Protein AF-A0A194QD10-F1 (afdb_monomer)

Structure (mmCIF, N/CA/C/O backbone):
data_AF-A0A194QD10-F1
#
_entry.id   AF-A0A194QD10-F1
#
loop_
_atom_site.group_PDB
_atom_site.id
_atom_site.type_symbol
_atom_site.label_atom_id
_atom_site.label_alt_id
_atom_site.label_comp_id
_atom_site.label_asym_id
_atom_site.label_entity_id
_atom_site.label_seq_id
_atom_site.pdbx_PDB_ins_code
_atom_site.Cartn_x
_atom_site.Cartn_y
_atom_site.Cartn_z
_atom_site.occupancy
_atom_site.B_iso_or_equiv
_atom_site.auth_seq_id
_atom_site.auth_comp_id
_atom_site.auth_asym_id
_atom_site.auth_atom_id
_atom_site.pdbx_PDB_model_num
ATOM 1 N N . MET A 1 1 ? 32.223 44.217 32.965 1.00 38.38 1 MET A N 1
ATOM 2 C CA . MET A 1 1 ? 33.153 43.276 33.622 1.00 38.38 1 MET A CA 1
ATOM 3 C C . MET A 1 1 ? 32.492 41.907 33.640 1.00 38.38 1 MET A C 1
ATOM 5 O O . MET A 1 1 ? 31.343 41.869 34.046 1.00 38.38 1 MET A O 1
ATOM 9 N N . LEU A 1 2 ? 33.221 40.874 33.182 1.00 44.84 2 LEU A N 1
ATOM 10 C CA . LEU A 1 2 ? 32.951 39.417 33.263 1.00 44.84 2 LEU A CA 1
ATOM 11 C C . LEU A 1 2 ? 31.640 38.943 32.591 1.00 44.84 2 LEU A C 1
ATOM 13 O O . LEU A 1 2 ? 30.565 39.256 33.072 1.00 44.84 2 LEU A O 1
ATOM 17 N N . LYS A 1 3 ? 31.606 38.321 31.404 1.00 42.62 3 LYS A N 1
ATOM 18 C CA . LYS A 1 3 ? 32.347 37.180 30.814 1.00 42.62 3 LYS A CA 1
ATOM 19 C C . LYS A 1 3 ? 31.978 35.812 31.427 1.00 42.62 3 LYS A C 1
ATOM 21 O O . LYS A 1 3 ? 31.991 35.670 32.642 1.00 42.62 3 LYS A O 1
ATOM 26 N N . ASP A 1 4 ? 31.731 34.861 30.512 1.00 38.47 4 ASP A N 1
ATOM 27 C CA . ASP A 1 4 ? 31.657 33.390 30.648 1.00 38.47 4 ASP A CA 1
ATOM 28 C C . ASP A 1 4 ? 30.304 32.822 31.151 1.00 38.47 4 ASP A C 1
ATOM 30 O O . ASP A 1 4 ? 29.742 33.285 32.130 1.00 38.47 4 ASP A O 1
ATOM 34 N N . THR A 1 5 ? 29.660 31.823 30.527 1.00 52.22 5 THR A N 1
ATOM 35 C CA . THR A 1 5 ? 30.204 30.528 30.068 1.00 52.22 5 THR A CA 1
ATOM 36 C C . THR A 1 5 ? 29.211 29.826 29.103 1.00 52.22 5 THR A C 1
ATOM 38 O O . THR A 1 5 ? 28.012 29.845 29.381 1.00 52.22 5 THR A O 1
ATOM 41 N N . PRO A 1 6 ? 29.645 29.184 27.997 1.00 52.69 6 PRO A N 1
ATOM 42 C CA . PRO A 1 6 ? 28.790 28.343 27.143 1.00 52.69 6 PRO A CA 1
ATOM 43 C C . PRO A 1 6 ? 28.699 26.889 27.662 1.00 52.69 6 PRO A C 1
ATOM 45 O O . PRO A 1 6 ? 29.629 26.433 28.331 1.00 52.69 6 PRO A O 1
ATOM 48 N N . PRO A 1 7 ? 27.625 26.127 27.364 1.00 51.09 7 PRO A N 1
ATOM 49 C CA . PRO A 1 7 ? 27.492 24.761 27.858 1.00 51.09 7 PRO A CA 1
ATOM 50 C C . PRO A 1 7 ? 28.430 23.779 27.142 1.00 51.09 7 PRO A C 1
ATOM 52 O O . PRO A 1 7 ? 28.741 23.901 25.956 1.00 51.09 7 PRO A O 1
ATOM 55 N N . LEU A 1 8 ? 28.883 22.816 27.943 1.00 40.34 8 LEU A N 1
ATOM 56 C CA . LEU A 1 8 ? 29.953 21.857 27.711 1.00 40.34 8 LEU A CA 1
ATOM 57 C C . LEU A 1 8 ? 29.689 20.901 26.543 1.00 40.34 8 LEU A C 1
ATOM 59 O O . LEU A 1 8 ? 28.641 20.274 26.422 1.00 40.34 8 LEU A O 1
ATOM 63 N N . ARG A 1 9 ? 30.729 20.767 25.722 1.00 38.50 9 ARG A N 1
ATOM 64 C CA . ARG A 1 9 ? 30.921 19.747 24.698 1.00 38.50 9 ARG A CA 1
ATOM 65 C C . ARG A 1 9 ? 31.392 18.465 25.390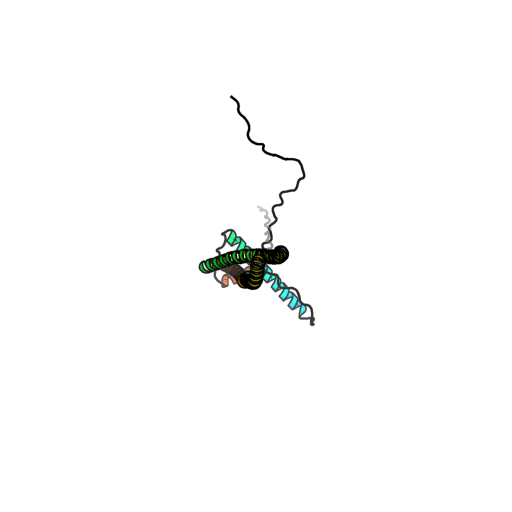 1.00 38.50 9 ARG A C 1
ATOM 67 O O . ARG A 1 9 ? 32.523 18.420 25.867 1.00 38.50 9 ARG A O 1
ATOM 74 N N . GLU A 1 10 ? 30.558 17.433 25.433 1.00 33.50 10 GLU A N 1
ATOM 75 C CA . GLU A 1 10 ? 31.001 16.094 25.831 1.00 33.50 10 GLU A CA 1
ATOM 76 C C . GLU A 1 10 ? 31.792 15.466 24.678 1.00 33.50 10 GLU A C 1
ATOM 78 O O . GLU A 1 10 ? 31.242 14.976 23.694 1.00 33.50 10 GLU A O 1
ATOM 83 N N . SER A 1 11 ? 33.118 15.540 24.790 1.00 33.00 11 SER A N 1
ATOM 84 C CA . SER A 1 11 ? 34.052 14.696 24.051 1.00 33.00 11 SER A CA 1
ATOM 85 C C . SER A 1 11 ? 34.366 13.499 24.943 1.00 33.00 11 SER A C 1
ATOM 87 O O . SER A 1 11 ? 34.963 13.667 26.003 1.00 33.00 11 SER A O 1
ATOM 89 N N . SER A 1 12 ? 33.968 12.302 24.522 1.00 35.88 12 SER A N 1
ATOM 90 C CA . SER A 1 12 ? 34.504 11.047 25.050 1.00 35.88 12 SER A CA 1
ATOM 91 C C . SER A 1 12 ? 35.306 10.381 23.941 1.00 35.88 12 SER A C 1
ATOM 93 O O . SER A 1 12 ? 34.740 9.708 23.087 1.00 35.88 12 SER A O 1
ATOM 95 N N . ASP A 1 13 ? 36.620 10.594 23.958 1.00 33.59 13 ASP A N 1
ATOM 96 C CA . ASP A 1 13 ? 37.588 9.780 23.226 1.00 33.59 13 ASP A CA 1
ATOM 97 C C . ASP A 1 13 ? 38.330 8.894 24.233 1.00 33.59 13 ASP A C 1
ATOM 99 O O . ASP A 1 13 ? 39.033 9.400 25.105 1.00 33.59 13 ASP A O 1
ATOM 103 N N . SER A 1 14 ? 38.188 7.573 24.105 1.00 33.16 14 SER A N 1
ATOM 104 C CA . SER A 1 14 ? 39.229 6.576 24.418 1.00 33.16 14 SER A CA 1
ATOM 105 C C . SER A 1 14 ? 38.758 5.181 23.971 1.00 33.16 14 SER A C 1
ATOM 107 O O . SER A 1 14 ? 37.583 4.876 24.119 1.00 33.16 14 SER A O 1
ATOM 109 N N . ILE A 1 15 ? 39.547 4.244 23.437 1.00 31.30 15 ILE A N 1
ATOM 110 C CA . ILE A 1 15 ? 40.872 4.206 22.800 1.00 31.30 15 ILE A CA 1
ATOM 111 C C . ILE A 1 15 ? 40.910 2.851 22.043 1.00 31.30 15 ILE A C 1
ATOM 113 O O . ILE A 1 15 ? 40.420 1.846 22.549 1.00 31.30 15 ILE A O 1
ATOM 117 N N . THR A 1 16 ? 41.494 2.847 20.839 1.00 30.11 16 THR A N 1
ATOM 118 C CA . THR A 1 16 ? 42.074 1.712 20.075 1.00 30.11 16 THR A CA 1
ATOM 119 C C . THR A 1 16 ? 41.240 0.464 19.731 1.00 30.11 16 THR A C 1
ATOM 121 O O . THR A 1 16 ? 40.975 -0.382 20.574 1.00 30.11 16 THR A O 1
ATOM 124 N N . SER A 1 17 ? 41.065 0.204 18.432 1.00 30.36 17 SER A N 1
ATOM 125 C CA . SER A 1 17 ? 41.855 -0.822 17.724 1.00 30.36 17 SER A CA 1
ATOM 126 C C . SER A 1 17 ? 41.590 -0.720 16.221 1.00 30.36 17 SER A C 1
ATOM 128 O O . SER A 1 17 ? 40.460 -0.493 15.795 1.00 30.36 17 SER A O 1
ATOM 130 N N . GLY A 1 18 ? 42.648 -0.822 15.419 1.00 42.97 18 GLY A N 1
ATOM 131 C CA . GLY A 1 18 ? 42.600 -0.625 13.977 1.00 42.97 18 GLY A CA 1
ATOM 132 C C . GLY A 1 18 ? 41.636 -1.581 13.282 1.00 42.97 18 GLY A C 1
ATOM 133 O O . GLY A 1 18 ? 41.640 -2.790 13.504 1.00 42.97 18 GLY A O 1
ATOM 134 N N . THR A 1 19 ? 40.827 -1.045 12.378 1.00 33.59 19 THR A N 1
ATOM 135 C CA . THR A 1 19 ? 40.285 -1.835 11.278 1.00 33.59 19 THR A CA 1
ATOM 136 C C . THR A 1 19 ? 40.182 -0.923 10.072 1.00 33.59 19 THR A C 1
ATOM 138 O O . THR A 1 19 ? 39.599 0.156 10.127 1.00 33.59 19 THR A O 1
ATOM 141 N N . GLU A 1 20 ? 40.855 -1.344 9.012 1.00 32.91 20 GLU A N 1
ATOM 142 C CA . GLU A 1 20 ? 40.959 -0.674 7.727 1.00 32.91 20 GLU A CA 1
ATOM 143 C C . GLU A 1 20 ? 39.595 -0.211 7.205 1.00 32.91 20 GLU A C 1
ATOM 145 O O . GLU A 1 20 ? 38.566 -0.858 7.422 1.00 32.91 20 GLU A O 1
ATOM 150 N N . ALA A 1 21 ? 39.604 0.888 6.449 1.00 28.95 21 ALA A N 1
ATOM 151 C CA . ALA A 1 21 ? 38.471 1.317 5.649 1.00 28.95 21 ALA A CA 1
ATOM 152 C C . ALA A 1 21 ? 38.125 0.220 4.628 1.00 28.95 21 ALA A C 1
ATOM 154 O O . ALA A 1 21 ? 38.635 0.191 3.507 1.00 28.95 21 ALA A O 1
ATOM 155 N N . LYS A 1 22 ? 37.232 -0.696 5.011 1.00 30.62 22 LYS A N 1
ATOM 156 C CA . LYS A 1 22 ? 36.531 -1.555 4.063 1.00 30.62 22 LYS A CA 1
ATOM 157 C C . LYS A 1 22 ? 35.593 -0.662 3.266 1.00 30.62 22 LYS A C 1
ATOM 159 O O . LYS A 1 22 ? 34.447 -0.435 3.649 1.00 30.62 22 LYS A O 1
ATOM 164 N N . PHE A 1 23 ? 36.091 -0.178 2.130 1.00 28.52 23 PHE A N 1
ATOM 165 C CA . PHE A 1 23 ? 35.241 0.121 0.986 1.00 28.52 23 PHE A CA 1
ATOM 166 C C . PHE A 1 23 ? 34.224 -1.020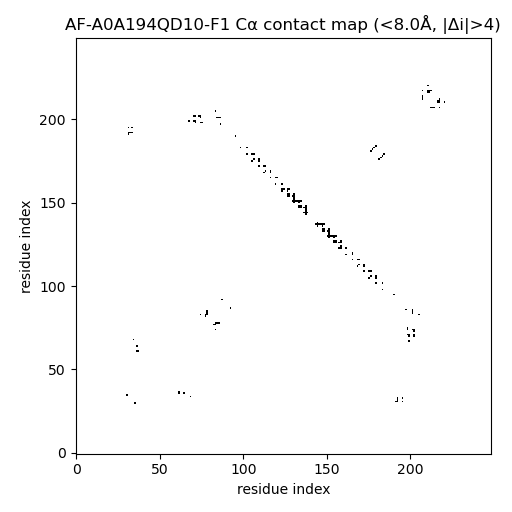 0.871 1.00 28.52 23 PHE A C 1
ATOM 168 O O . PHE A 1 23 ? 34.649 -2.183 0.840 1.00 28.52 23 PHE A O 1
ATOM 175 N N . PRO A 1 24 ? 32.907 -0.749 0.859 1.00 30.36 24 PRO A N 1
ATOM 176 C CA . PRO A 1 24 ? 31.941 -1.796 0.602 1.00 30.36 24 PRO A CA 1
ATOM 177 C C . PRO A 1 24 ? 32.248 -2.306 -0.801 1.00 30.36 24 PRO A C 1
ATOM 179 O O . PRO A 1 24 ? 31.965 -1.642 -1.796 1.00 30.36 24 PRO A O 1
ATOM 182 N N . THR A 1 25 ? 32.911 -3.463 -0.860 1.00 33.47 25 THR A N 1
ATOM 183 C CA . THR A 1 25 ? 33.105 -4.215 -2.089 1.00 33.47 25 THR A CA 1
ATOM 184 C C . THR A 1 25 ? 31.725 -4.353 -2.687 1.00 33.47 25 THR A C 1
ATOM 186 O O . THR A 1 25 ? 30.817 -4.882 -2.043 1.00 33.47 25 THR A O 1
ATOM 189 N N . SER A 1 26 ? 31.586 -3.742 -3.860 1.00 33.78 26 SER A N 1
ATOM 190 C CA . SER A 1 26 ? 30.399 -3.658 -4.683 1.00 33.78 26 SER A CA 1
ATOM 191 C C . SER A 1 26 ? 29.449 -4.806 -4.390 1.00 33.78 26 SER A C 1
ATOM 193 O O . SER A 1 26 ? 29.734 -5.955 -4.729 1.00 33.78 26 SER A O 1
ATOM 195 N N . ARG A 1 27 ? 28.308 -4.484 -3.768 1.00 38.53 27 ARG A N 1
ATOM 196 C CA . ARG A 1 27 ? 27.116 -5.321 -3.881 1.00 38.53 27 ARG A CA 1
ATOM 197 C C . ARG A 1 27 ? 26.987 -5.641 -5.364 1.00 38.53 27 ARG A C 1
ATOM 199 O O . ARG A 1 27 ? 26.735 -4.738 -6.160 1.00 38.53 27 ARG A O 1
ATOM 206 N N . SER A 1 28 ? 27.229 -6.896 -5.729 1.00 38.22 28 SER A N 1
ATOM 207 C CA . SER A 1 28 ? 26.863 -7.425 -7.032 1.00 38.22 28 SER A CA 1
ATOM 208 C C . SER A 1 28 ? 25.405 -7.043 -7.233 1.00 38.22 28 SER A C 1
ATOM 210 O O . SER A 1 28 ? 24.538 -7.512 -6.492 1.00 38.22 28 SER A O 1
ATOM 212 N N . MET A 1 29 ? 25.154 -6.099 -8.140 1.00 40.81 29 MET A N 1
ATOM 213 C CA . MET A 1 29 ? 23.799 -5.703 -8.494 1.00 40.81 29 MET A CA 1
ATOM 214 C C . MET A 1 29 ? 23.076 -6.994 -8.875 1.00 40.81 29 MET A C 1
ATOM 216 O O . MET A 1 29 ? 23.586 -7.702 -9.747 1.00 40.81 29 MET A O 1
ATOM 220 N N . PRO A 1 30 ? 21.971 -7.360 -8.201 1.00 43.66 30 PRO A N 1
ATOM 221 C CA . PRO A 1 30 ? 21.224 -8.544 -8.578 1.00 43.66 30 PRO A CA 1
ATOM 222 C C . PRO A 1 30 ? 20.847 -8.380 -10.045 1.00 43.66 30 PRO A C 1
ATOM 224 O O . PRO A 1 30 ? 20.155 -7.425 -10.407 1.00 43.66 30 PRO A O 1
ATOM 227 N N . PHE A 1 31 ? 21.379 -9.253 -10.896 1.00 46.34 31 PHE A N 1
ATOM 228 C CA . PHE A 1 31 ? 20.975 -9.283 -12.288 1.00 46.34 31 PHE A CA 1
ATOM 229 C C . PHE A 1 31 ? 19.461 -9.545 -12.332 1.00 46.34 31 PHE A C 1
ATOM 231 O O . PHE A 1 31 ? 18.958 -10.307 -11.499 1.00 46.34 31 PHE A O 1
ATOM 238 N N . PRO A 1 32 ? 18.711 -8.909 -13.251 1.00 48.59 32 PRO A N 1
ATOM 239 C CA . PRO A 1 32 ? 17.294 -9.201 -13.423 1.00 48.59 32 PRO A CA 1
ATOM 240 C C . PRO A 1 32 ? 17.073 -10.720 -13.546 1.00 48.59 32 PRO A C 1
ATOM 242 O O . PRO A 1 32 ? 17.913 -11.387 -14.150 1.00 48.59 32 PRO A O 1
ATOM 245 N N . PRO A 1 33 ? 15.961 -11.283 -13.038 1.00 49.59 33 PRO A N 1
ATOM 246 C CA . PRO A 1 33 ? 15.692 -12.728 -13.085 1.00 49.59 33 PRO A CA 1
ATOM 247 C C . PRO A 1 33 ? 15.806 -13.358 -14.484 1.00 49.59 33 PRO A C 1
ATOM 249 O O . PRO A 1 33 ? 16.076 -14.547 -14.600 1.00 49.59 33 PRO A O 1
ATOM 252 N N . ALA A 1 34 ? 15.665 -12.552 -15.543 1.00 49.62 34 ALA A N 1
ATOM 253 C CA . ALA A 1 34 ? 15.891 -12.938 -16.937 1.00 49.62 34 ALA A CA 1
ATOM 254 C C . ALA A 1 34 ? 17.329 -13.418 -17.246 1.00 49.62 34 ALA A C 1
ATOM 256 O O . ALA A 1 34 ? 17.548 -14.068 -18.261 1.00 49.62 34 ALA A O 1
ATOM 257 N N . TYR A 1 35 ? 18.297 -13.137 -16.369 1.00 52.34 35 TYR A N 1
ATOM 258 C CA . TYR A 1 35 ? 19.704 -13.529 -16.506 1.00 52.34 35 TYR A CA 1
ATOM 259 C C . TYR A 1 35 ? 20.113 -14.639 -15.530 1.00 52.34 35 TYR A C 1
ATOM 261 O O . TYR A 1 35 ? 21.309 -14.862 -15.328 1.00 52.34 35 TYR A O 1
ATOM 269 N N . ALA A 1 36 ? 19.156 -15.341 -14.913 1.00 55.00 36 ALA A N 1
ATOM 270 C CA . ALA A 1 36 ? 19.473 -16.553 -14.167 1.00 55.00 36 ALA A CA 1
ATOM 271 C C . ALA A 1 36 ? 20.217 -17.544 -15.092 1.00 55.00 36 ALA A C 1
ATOM 273 O O . ALA A 1 36 ? 19.839 -17.685 -16.260 1.00 55.00 36 ALA A O 1
ATOM 274 N N . PRO A 1 37 ? 21.301 -18.195 -14.627 1.00 54.84 37 PRO A N 1
ATOM 275 C CA . PRO A 1 37 ? 21.946 -19.243 -15.408 1.00 54.84 37 PRO A CA 1
ATOM 276 C C . PRO A 1 37 ? 20.918 -20.341 -15.734 1.00 54.84 37 PRO A C 1
ATOM 278 O O . PRO A 1 37 ? 20.027 -20.586 -14.916 1.00 54.84 37 PRO A O 1
ATOM 281 N N . PRO A 1 38 ? 21.010 -20.994 -16.908 1.00 55.88 38 PRO A N 1
ATOM 282 C CA . PRO A 1 38 ? 20.096 -22.078 -17.259 1.00 55.88 38 PRO A CA 1
ATOM 283 C C . PRO A 1 38 ? 20.116 -23.147 -16.159 1.00 55.88 38 PRO A C 1
ATOM 285 O O . PRO A 1 38 ? 21.195 -23.549 -15.723 1.00 55.88 38 PRO A O 1
ATOM 288 N N . ASP A 1 39 ? 18.938 -23.581 -15.699 1.00 52.81 39 ASP A N 1
ATOM 289 C CA . ASP A 1 39 ? 18.816 -24.575 -14.630 1.00 52.81 39 ASP A CA 1
ATOM 290 C C . ASP A 1 39 ? 19.492 -25.890 -15.059 1.00 52.81 39 ASP A C 1
ATOM 292 O O . ASP A 1 39 ? 19.147 -26.494 -16.079 1.00 52.81 39 ASP A O 1
ATOM 296 N N . VAL A 1 40 ? 20.510 -26.311 -14.305 1.00 54.09 40 VAL A N 1
ATOM 297 C CA . VAL A 1 40 ? 21.356 -27.478 -14.613 1.00 54.09 40 VAL A CA 1
ATOM 298 C C . VAL A 1 40 ? 20.834 -28.722 -13.888 1.00 54.09 40 VAL A C 1
ATOM 300 O O . VAL A 1 40 ? 21.615 -29.536 -13.399 1.00 54.09 40 VAL A O 1
ATOM 303 N N . SER A 1 41 ? 19.515 -28.903 -13.802 1.00 51.31 41 SER A N 1
ATOM 304 C CA . SER A 1 41 ? 18.937 -30.071 -13.136 1.00 51.31 41 SER A CA 1
ATOM 305 C C . SER A 1 41 ? 17.895 -30.785 -13.992 1.00 51.31 41 SER A C 1
ATOM 307 O O . SER A 1 41 ? 16.735 -30.394 -14.046 1.00 51.31 41 SER A O 1
ATOM 309 N N . GLN A 1 42 ? 18.307 -31.891 -14.625 1.00 46.34 42 GLN A N 1
ATOM 310 C CA . GLN A 1 42 ? 17.511 -33.121 -14.586 1.00 46.34 42 GLN A CA 1
ATOM 311 C C . GLN A 1 42 ? 18.315 -34.363 -14.982 1.00 46.34 42 GLN A C 1
ATOM 313 O O . GLN A 1 42 ? 19.107 -34.371 -15.927 1.00 46.34 42 GLN A O 1
ATOM 318 N N . ASN A 1 43 ? 18.081 -35.408 -14.194 1.00 44.53 43 ASN A N 1
ATOM 319 C CA . ASN A 1 43 ? 18.707 -36.718 -14.215 1.00 44.53 43 ASN A CA 1
ATOM 320 C C . ASN A 1 43 ? 17.786 -37.717 -14.948 1.00 44.53 43 ASN A C 1
ATOM 322 O O . ASN A 1 43 ? 16.590 -37.732 -14.669 1.00 44.53 43 ASN A O 1
ATOM 326 N N . GLY A 1 44 ? 18.354 -38.588 -15.796 1.00 39.19 44 GLY A N 1
ATOM 327 C CA . GLY A 1 44 ? 17.786 -39.904 -16.149 1.00 39.19 44 GLY A CA 1
ATOM 328 C C . GLY A 1 44 ? 17.333 -40.144 -17.603 1.00 39.19 44 GLY A C 1
ATOM 329 O O . GLY A 1 44 ? 16.312 -39.616 -18.023 1.00 39.19 44 GLY A O 1
ATOM 330 N N . GLY A 1 45 ? 18.025 -41.052 -18.319 1.00 35.44 45 GLY A N 1
ATOM 331 C CA . GLY A 1 45 ? 17.416 -41.855 -19.402 1.00 35.44 45 GLY A CA 1
ATOM 332 C C . GLY A 1 45 ? 18.227 -42.103 -20.689 1.00 35.44 45 GLY A C 1
ATOM 333 O O . GLY A 1 45 ? 17.996 -41.433 -21.681 1.00 35.44 45 GLY A O 1
ATOM 334 N N . ALA A 1 46 ? 19.101 -43.122 -20.668 1.00 39.00 46 ALA A N 1
ATOM 335 C CA . ALA A 1 46 ? 19.523 -44.023 -21.766 1.00 39.00 46 ALA A CA 1
ATOM 336 C C . ALA A 1 46 ? 20.016 -43.478 -23.140 1.00 39.00 46 ALA A C 1
ATOM 338 O O . ALA A 1 46 ? 19.259 -42.942 -23.941 1.00 39.00 46 ALA A O 1
ATOM 339 N N . GLY A 1 47 ? 21.274 -43.809 -23.492 1.00 37.19 47 GLY A N 1
ATOM 340 C CA . GLY A 1 47 ? 21.756 -43.888 -24.884 1.00 37.19 47 GLY A CA 1
ATOM 341 C C . GLY A 1 47 ? 23.169 -43.329 -25.110 1.00 37.19 47 GLY A C 1
ATOM 342 O O . GLY A 1 47 ? 23.345 -42.126 -25.295 1.00 37.19 47 GLY A O 1
ATOM 343 N N . ASN A 1 48 ? 24.185 -44.201 -25.165 1.00 44.50 48 ASN A N 1
ATOM 344 C CA . ASN A 1 48 ? 25.627 -43.878 -25.229 1.00 44.50 48 ASN A CA 1
ATOM 345 C C . ASN A 1 48 ? 26.131 -43.155 -26.509 1.00 44.50 48 ASN A C 1
ATOM 347 O O . ASN A 1 48 ? 27.333 -43.086 -26.743 1.00 44.50 48 ASN A O 1
ATOM 351 N N . SER A 1 49 ? 25.260 -42.562 -27.328 1.00 47.53 49 SER A N 1
ATOM 352 C CA . SER A 1 49 ? 25.650 -41.655 -28.431 1.00 47.53 49 SER A CA 1
ATOM 353 C C . SER A 1 49 ? 24.984 -40.275 -28.374 1.00 47.53 49 SER A C 1
ATOM 355 O O . SER A 1 49 ? 25.362 -39.375 -29.120 1.00 47.53 49 SER A O 1
ATOM 357 N N . THR A 1 50 ? 24.063 -40.050 -27.435 1.00 50.47 50 THR A N 1
ATOM 358 C CA . THR A 1 50 ? 23.359 -38.765 -27.273 1.00 50.47 50 THR A CA 1
ATOM 359 C C . THR A 1 50 ? 24.028 -37.869 -26.220 1.00 50.47 50 THR A C 1
ATOM 361 O O . THR A 1 50 ? 23.836 -36.656 -26.208 1.00 50.47 50 THR A O 1
ATOM 364 N N . LEU A 1 51 ? 24.872 -38.447 -25.359 1.00 48.19 51 LEU A N 1
ATOM 365 C CA . LEU A 1 51 ? 25.446 -37.795 -24.175 1.00 48.19 51 LEU A CA 1
ATOM 366 C C . LEU A 1 51 ? 26.525 -36.748 -24.519 1.00 48.19 51 LEU A C 1
ATOM 368 O O . LEU A 1 51 ? 26.550 -35.671 -23.927 1.00 48.19 51 LEU A O 1
ATOM 372 N N . LEU A 1 52 ? 27.351 -37.009 -25.540 1.00 48.75 52 LEU A N 1
ATOM 373 C CA . LEU A 1 52 ? 28.352 -36.051 -26.034 1.00 48.75 52 LEU A CA 1
ATOM 374 C C . LEU A 1 52 ? 27.703 -34.873 -26.775 1.00 48.75 52 LEU A C 1
ATOM 376 O O . LEU A 1 52 ? 28.149 -33.736 -26.635 1.00 48.75 52 LEU A O 1
ATOM 380 N N . ARG A 1 53 ? 26.606 -35.129 -27.503 1.00 49.16 53 ARG A N 1
ATOM 381 C CA . ARG A 1 53 ? 25.840 -34.094 -28.213 1.00 49.16 53 ARG A CA 1
ATOM 382 C C . ARG A 1 53 ? 25.005 -33.236 -27.264 1.00 49.16 53 ARG A C 1
ATOM 384 O O . ARG A 1 53 ? 24.899 -32.035 -27.465 1.00 49.16 53 ARG A O 1
ATOM 391 N N . ALA A 1 54 ? 24.460 -33.832 -26.204 1.00 50.41 54 ALA A N 1
ATOM 392 C CA . ALA A 1 54 ? 23.795 -33.097 -25.132 1.00 50.41 54 ALA A CA 1
ATOM 393 C C . ALA A 1 54 ? 24.789 -32.272 -24.292 1.00 50.41 54 ALA A C 1
ATOM 395 O O . ALA A 1 54 ? 24.448 -31.189 -23.829 1.00 50.41 54 ALA A O 1
ATOM 396 N N . GLY A 1 55 ? 26.025 -32.750 -24.102 1.00 55.50 55 GLY A N 1
ATOM 397 C CA . GLY A 1 55 ? 27.097 -31.993 -23.447 1.00 55.50 55 GLY A CA 1
ATOM 398 C C . GLY A 1 55 ? 27.581 -30.801 -24.279 1.00 55.50 55 GLY A C 1
ATOM 399 O O . GLY A 1 55 ? 27.760 -29.712 -23.734 1.00 55.50 55 GLY A O 1
ATOM 400 N N . SER A 1 56 ? 27.724 -30.972 -25.599 1.00 61.28 56 SER A N 1
ATOM 401 C CA . SER A 1 56 ? 28.122 -29.886 -26.502 1.00 61.28 56 SER A CA 1
ATOM 402 C C . SER A 1 56 ? 27.054 -28.796 -26.602 1.00 61.28 56 SER A C 1
ATOM 404 O O . SER A 1 56 ? 27.390 -27.621 -26.497 1.00 61.28 56 SER A O 1
ATOM 406 N N . THR A 1 57 ? 25.768 -29.152 -26.706 1.00 71.06 57 THR A N 1
ATOM 407 C CA . THR A 1 57 ? 24.675 -28.162 -26.768 1.00 71.06 57 THR A CA 1
ATOM 408 C C . THR A 1 57 ? 24.471 -27.425 -25.445 1.00 71.06 57 THR A C 1
ATOM 410 O O . THR A 1 57 ? 24.196 -26.224 -25.445 1.00 71.06 57 THR A O 1
ATOM 413 N N . LYS A 1 58 ? 24.662 -28.095 -24.300 1.00 76.06 58 LYS A N 1
ATOM 414 C CA . LYS A 1 58 ? 24.639 -27.454 -22.972 1.00 76.06 58 LYS A CA 1
ATOM 415 C C . LYS A 1 58 ? 25.806 -26.482 -22.786 1.00 76.06 58 LYS A C 1
ATOM 417 O O . LYS A 1 58 ? 25.605 -25.374 -22.294 1.00 76.06 58 LYS A O 1
ATOM 422 N N . LEU A 1 59 ? 27.011 -26.864 -23.214 1.00 82.25 59 LEU A N 1
ATOM 423 C CA . LEU A 1 59 ? 28.196 -26.006 -23.132 1.00 82.25 59 LEU A CA 1
ATOM 424 C C . LEU A 1 59 ? 28.098 -24.809 -24.087 1.00 82.25 59 LEU A C 1
ATOM 426 O O . LEU A 1 59 ? 28.458 -23.693 -23.714 1.00 82.25 59 LEU A O 1
ATOM 430 N N . GLU A 1 60 ? 27.548 -25.006 -25.284 1.00 76.94 60 GLU A N 1
ATOM 431 C CA . GLU A 1 60 ? 27.213 -23.916 -26.204 1.00 76.94 60 GLU A CA 1
ATOM 432 C C . GLU A 1 60 ? 26.155 -22.979 -25.620 1.00 76.94 60 GLU A C 1
ATOM 434 O O . G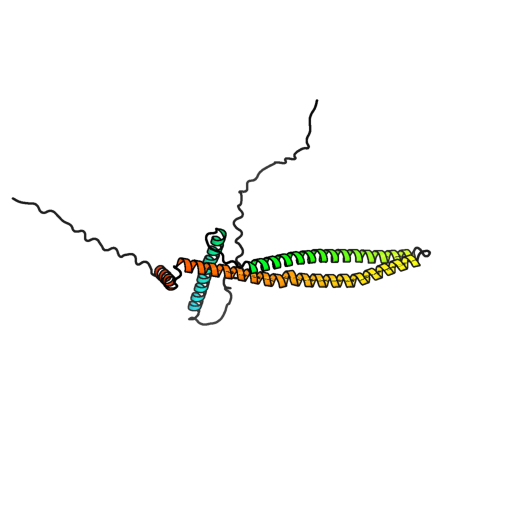LU A 1 60 ? 26.304 -21.764 -25.719 1.00 76.94 60 GLU A O 1
ATOM 439 N N . SER A 1 61 ? 25.137 -23.514 -24.945 1.00 76.88 61 SER A N 1
ATOM 440 C CA . SER A 1 61 ? 24.115 -22.707 -24.267 1.00 76.88 61 SER A CA 1
ATOM 441 C C . SER A 1 61 ? 24.722 -21.854 -23.152 1.00 76.88 61 SER A C 1
ATOM 443 O O . SER A 1 61 ? 24.449 -20.658 -23.080 1.00 76.88 61 SER A O 1
ATOM 445 N N . LEU A 1 62 ? 25.611 -22.429 -22.335 1.00 81.44 62 LEU A N 1
ATOM 446 C CA . LEU A 1 62 ? 26.325 -21.695 -21.288 1.00 81.44 62 LEU A CA 1
ATOM 447 C C . LEU A 1 62 ? 27.257 -20.627 -21.872 1.00 81.44 62 LEU A C 1
ATOM 449 O O . LEU A 1 62 ? 27.314 -19.506 -21.368 1.00 81.44 62 LEU A O 1
ATOM 453 N N . LYS A 1 63 ? 27.971 -20.953 -22.955 1.00 83.88 63 LYS A N 1
ATOM 454 C CA . LYS A 1 63 ? 28.830 -20.003 -23.669 1.00 83.88 63 LYS A CA 1
ATOM 455 C C . LYS A 1 63 ? 28.011 -18.846 -24.238 1.00 83.88 63 LYS A C 1
ATOM 457 O O . LYS A 1 63 ? 28.396 -17.692 -24.063 1.00 83.88 63 LYS A O 1
ATOM 462 N N . ASN A 1 64 ? 26.892 -19.140 -24.895 1.00 80.19 64 ASN A N 1
ATOM 463 C CA . ASN A 1 64 ? 26.008 -18.132 -25.472 1.00 80.19 64 ASN A CA 1
ATOM 464 C C . ASN A 1 64 ? 25.400 -17.250 -24.380 1.00 80.19 64 ASN A C 1
ATOM 466 O O . ASN A 1 64 ? 25.448 -16.030 -24.504 1.00 80.19 64 ASN A O 1
ATOM 470 N N . TRP A 1 65 ? 24.933 -17.847 -23.279 1.00 84.62 65 TRP A N 1
ATOM 471 C CA . TRP A 1 65 ? 24.480 -17.116 -22.096 1.00 84.62 65 TRP A CA 1
ATOM 472 C C . TRP A 1 65 ? 25.579 -16.198 -21.548 1.00 84.62 65 TRP A C 1
ATOM 474 O O . TRP A 1 65 ? 25.352 -15.003 -21.396 1.00 84.62 65 TRP A O 1
ATOM 484 N N . GLY A 1 66 ? 26.799 -16.705 -21.338 1.00 89.69 66 GLY A N 1
ATOM 485 C CA . GLY A 1 66 ? 27.916 -15.911 -20.818 1.00 89.69 66 GLY A CA 1
ATOM 486 C C . GLY A 1 66 ? 28.289 -14.731 -21.721 1.00 89.69 66 GLY A C 1
ATOM 487 O O . GLY A 1 66 ? 28.536 -13.626 -21.234 1.00 89.69 66 GLY A O 1
ATOM 488 N N . VAL A 1 67 ? 28.273 -14.933 -23.043 1.00 85.06 67 VAL A N 1
ATOM 489 C CA . VAL A 1 67 ? 28.502 -13.862 -24.025 1.00 85.06 67 VAL A CA 1
ATOM 490 C C . VAL A 1 67 ? 27.375 -12.826 -23.987 1.00 85.06 67 VAL A C 1
ATOM 492 O O . VAL A 1 67 ? 27.669 -11.630 -23.947 1.00 85.06 67 VAL A O 1
ATOM 495 N N . SER A 1 68 ? 26.110 -13.251 -23.976 1.00 85.06 68 SER A N 1
ATOM 496 C CA . SER A 1 68 ? 24.955 -12.347 -23.891 1.00 85.06 68 SER A CA 1
ATOM 497 C C . SER A 1 68 ? 24.964 -11.539 -22.593 1.00 85.06 68 SER A C 1
ATOM 499 O O . SER A 1 68 ? 24.839 -10.316 -22.631 1.00 85.06 68 SER A O 1
ATOM 501 N N . THR A 1 69 ? 25.229 -12.183 -21.456 1.00 88.62 69 THR A N 1
ATOM 502 C CA . THR A 1 69 ? 25.353 -11.528 -20.148 1.00 88.62 69 THR A CA 1
ATOM 503 C C . THR A 1 69 ? 26.478 -10.496 -20.144 1.00 88.62 69 THR A C 1
ATOM 505 O O . THR A 1 69 ? 26.276 -9.368 -19.688 1.00 88.62 69 THR A O 1
ATOM 508 N N . TYR A 1 70 ? 27.649 -10.825 -20.703 1.00 91.38 70 TYR A N 1
ATOM 509 C CA . TYR A 1 70 ? 28.745 -9.862 -20.840 1.00 91.38 70 TYR A CA 1
ATOM 510 C C . TYR A 1 70 ? 28.339 -8.652 -21.693 1.00 91.38 70 TYR A C 1
ATOM 512 O O . TYR A 1 70 ? 28.595 -7.513 -21.298 1.00 91.38 70 TYR A O 1
ATOM 520 N N . LYS A 1 71 ? 27.678 -8.879 -22.835 1.00 90.12 71 LYS A N 1
ATOM 521 C CA . LYS A 1 71 ? 27.212 -7.803 -23.724 1.00 90.12 71 LYS A CA 1
ATOM 522 C C . LYS A 1 71 ? 26.237 -6.863 -23.018 1.00 90.12 71 LYS A C 1
ATOM 524 O O . LYS A 1 71 ? 26.457 -5.655 -23.046 1.00 90.12 71 LYS A O 1
ATOM 529 N N . CYS A 1 72 ? 25.232 -7.408 -22.339 1.00 91.31 72 CYS A N 1
ATOM 530 C CA . CYS A 1 72 ? 24.229 -6.624 -21.614 1.00 91.31 72 CYS A CA 1
ATOM 531 C C . CYS A 1 72 ? 24.848 -5.862 -20.438 1.00 91.31 72 CYS A C 1
ATOM 533 O O . CYS A 1 72 ? 24.574 -4.681 -20.240 1.00 91.31 72 CYS A O 1
ATOM 535 N N . THR A 1 73 ? 25.764 -6.501 -19.703 1.00 93.38 73 THR A N 1
ATOM 536 C CA . THR A 1 73 ? 26.507 -5.848 -18.612 1.00 93.38 73 THR A CA 1
ATOM 537 C C . THR A 1 73 ? 27.343 -4.684 -19.137 1.00 93.38 73 THR A C 1
ATOM 539 O O . THR A 1 73 ? 27.338 -3.596 -18.557 1.00 93.38 73 THR A O 1
ATOM 542 N N . ARG A 1 74 ? 28.047 -4.887 -20.257 1.00 93.19 74 ARG A N 1
ATOM 543 C CA . ARG A 1 74 ? 28.836 -3.838 -20.908 1.00 93.19 74 ARG A CA 1
ATOM 544 C C . ARG A 1 74 ? 27.946 -2.689 -21.376 1.00 93.19 74 ARG A C 1
ATOM 546 O O . ARG A 1 74 ? 28.297 -1.542 -21.117 1.00 93.19 74 ARG A O 1
ATOM 553 N N . GLN A 1 75 ? 26.813 -2.993 -22.011 1.00 93.56 75 GLN A N 1
ATOM 554 C CA . GLN A 1 75 ? 25.842 -1.992 -22.454 1.00 93.56 75 GLN A CA 1
ATOM 555 C C . GLN A 1 75 ? 25.349 -1.144 -21.277 1.00 93.56 75 GLN A C 1
ATOM 557 O O . GLN A 1 75 ? 25.461 0.076 -21.319 1.00 93.56 75 GLN A O 1
ATOM 562 N N . LEU A 1 76 ? 24.914 -1.776 -20.184 1.00 92.50 76 LEU A N 1
ATOM 563 C CA . LEU A 1 76 ? 24.430 -1.072 -18.995 1.00 92.50 76 LEU A CA 1
ATOM 564 C C . LEU A 1 76 ? 25.496 -0.151 -18.377 1.00 92.50 76 LEU A C 1
ATOM 566 O O . LEU A 1 76 ? 25.195 0.969 -17.961 1.00 92.50 76 LEU A O 1
ATOM 570 N N . LEU A 1 77 ? 26.750 -0.610 -18.303 1.00 93.12 77 LEU A N 1
ATOM 571 C CA . LEU A 1 77 ? 27.858 0.219 -17.819 1.00 93.12 77 LEU A CA 1
ATOM 572 C C . LEU A 1 77 ? 28.120 1.407 -18.745 1.00 93.12 77 LEU A C 1
ATOM 574 O O . LEU A 1 77 ? 28.403 2.504 -18.270 1.00 93.12 77 LEU A O 1
ATOM 578 N N . TYR A 1 78 ? 28.043 1.198 -20.055 1.00 93.06 78 TYR A N 1
ATOM 579 C CA . TYR A 1 78 ? 28.331 2.244 -21.027 1.00 93.06 78 TYR A CA 1
ATOM 580 C C . TYR A 1 78 ? 27.223 3.295 -21.070 1.00 93.06 78 TYR A C 1
ATOM 582 O O . TYR A 1 78 ? 27.549 4.479 -21.125 1.00 93.06 78 TYR A O 1
ATOM 590 N N . GLU A 1 79 ? 25.960 2.899 -20.908 1.00 92.94 79 GLU A N 1
ATOM 591 C CA . GLU A 1 79 ? 24.843 3.831 -20.726 1.00 92.94 79 GLU A CA 1
ATOM 592 C C . GLU A 1 79 ? 25.066 4.710 -19.488 1.00 92.94 79 GLU A C 1
ATOM 594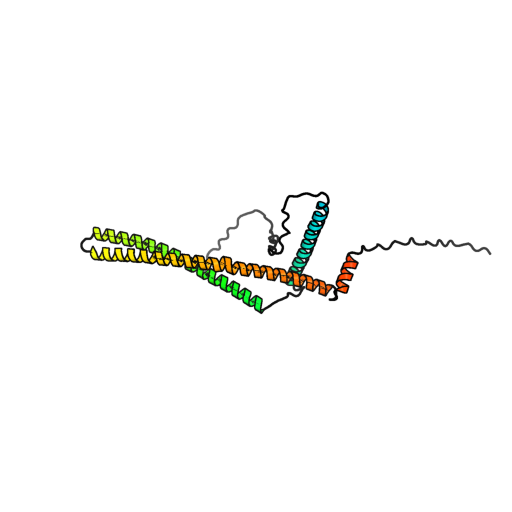 O O . GLU A 1 79 ? 24.974 5.934 -19.564 1.00 92.94 79 GLU A O 1
ATOM 599 N N . LYS A 1 80 ? 25.444 4.106 -18.351 1.00 90.94 80 LYS A N 1
ATOM 600 C CA . LYS A 1 80 ? 25.713 4.846 -17.102 1.00 90.94 80 LYS A CA 1
ATOM 601 C C . LYS A 1 80 ? 26.889 5.815 -17.208 1.00 90.94 80 LYS A C 1
ATOM 603 O O . LYS A 1 80 ? 26.898 6.831 -16.523 1.00 90.94 80 LYS A O 1
ATOM 608 N N . LEU A 1 81 ? 27.880 5.493 -18.037 1.00 92.94 81 LEU A N 1
ATOM 609 C CA . LEU A 1 81 ? 29.040 6.346 -18.299 1.00 92.94 81 LEU A CA 1
ATOM 610 C C . LEU A 1 81 ? 28.805 7.345 -19.446 1.00 92.94 81 LEU A C 1
ATOM 612 O O . LEU A 1 81 ? 29.739 8.058 -19.806 1.00 92.94 81 LEU A O 1
ATOM 616 N N . GLY A 1 82 ? 27.609 7.372 -20.048 1.00 90.19 82 GLY A N 1
ATOM 617 C CA . GLY A 1 82 ? 27.286 8.233 -21.191 1.00 90.19 82 GLY A CA 1
ATOM 618 C C . GLY A 1 82 ? 28.040 7.877 -22.478 1.00 90.19 82 GLY A C 1
ATOM 619 O O . GLY A 1 82 ? 28.157 8.708 -23.373 1.00 90.19 82 GLY A O 1
ATOM 620 N N . LYS A 1 83 ? 28.590 6.661 -22.569 1.00 90.25 83 LYS A N 1
ATOM 621 C CA . LYS A 1 83 ? 29.386 6.183 -23.712 1.00 90.25 83 LYS A CA 1
ATOM 622 C C . LYS A 1 83 ? 28.538 5.571 -24.824 1.00 90.25 83 LYS A C 1
ATOM 624 O O . LYS A 1 83 ? 29.018 5.458 -25.947 1.00 90.25 83 LYS A O 1
ATOM 629 N N . THR A 1 84 ? 27.317 5.145 -24.513 1.00 87.50 84 THR A N 1
ATOM 630 C CA . THR A 1 84 ? 26.350 4.599 -25.475 1.00 87.50 84 THR A CA 1
ATOM 631 C C . THR A 1 84 ? 24.990 5.252 -25.273 1.00 87.50 84 THR A C 1
ATOM 633 O O . THR A 1 84 ? 24.665 5.710 -24.175 1.00 87.50 84 THR A O 1
ATOM 636 N N . SER A 1 85 ? 24.192 5.310 -26.339 1.00 87.19 85 SER A N 1
ATOM 637 C CA . SER A 1 85 ? 22.812 5.786 -26.264 1.00 87.19 85 SER A CA 1
ATOM 638 C C . SER A 1 85 ? 21.906 4.735 -25.617 1.00 87.19 85 SER A C 1
ATOM 640 O O . SER A 1 85 ? 22.012 3.543 -25.913 1.00 87.19 85 SER A O 1
ATOM 642 N N . ARG A 1 86 ? 21.009 5.201 -24.741 1.00 93.06 86 ARG A N 1
ATOM 643 C CA . ARG A 1 86 ? 19.924 4.423 -24.129 1.00 93.06 86 ARG A CA 1
ATOM 644 C C . ARG A 1 86 ? 18.658 4.621 -24.957 1.00 93.06 86 ARG A C 1
ATOM 646 O O . ARG A 1 86 ? 18.271 5.765 -25.196 1.00 93.06 86 ARG A O 1
ATOM 653 N N . THR A 1 87 ? 17.994 3.539 -25.346 1.00 94.50 87 THR A N 1
ATOM 654 C CA . THR A 1 87 ? 16.635 3.627 -25.892 1.00 94.50 87 THR A CA 1
ATOM 655 C C . THR A 1 87 ? 15.676 4.077 -24.783 1.00 94.50 87 THR A C 1
ATOM 657 O O . THR A 1 87 ? 15.731 3.559 -23.671 1.00 94.50 87 THR A O 1
ATOM 660 N N . VAL A 1 88 ? 14.818 5.066 -25.042 1.00 94.50 88 VAL A N 1
ATOM 661 C CA . VAL A 1 88 ? 13.889 5.618 -24.039 1.00 94.50 88 VAL A CA 1
ATOM 662 C C . VAL A 1 88 ? 12.510 5.808 -24.657 1.00 94.50 88 VAL A C 1
ATOM 664 O O . VAL A 1 88 ? 12.393 6.409 -25.720 1.00 94.50 88 VAL A O 1
ATOM 667 N N . ASP A 1 89 ? 11.481 5.346 -23.948 1.00 96.00 89 ASP A N 1
ATOM 668 C CA . ASP A 1 89 ? 10.077 5.685 -24.189 1.00 96.00 89 ASP A CA 1
ATOM 669 C C . ASP A 1 89 ? 9.599 6.558 -23.022 1.00 96.00 89 ASP A C 1
ATOM 671 O O . ASP A 1 89 ? 9.401 6.079 -21.903 1.00 96.00 89 ASP A O 1
ATOM 675 N N . THR A 1 90 ? 9.479 7.863 -23.259 1.00 96.50 90 THR A N 1
ATOM 676 C CA . THR A 1 90 ? 9.157 8.841 -22.211 1.00 96.50 90 THR A CA 1
ATOM 677 C C . THR A 1 90 ? 7.753 8.661 -21.647 1.00 96.50 90 THR A C 1
ATOM 679 O O . THR A 1 90 ? 7.546 8.863 -20.449 1.00 96.50 90 THR A O 1
ATOM 682 N N . ASP A 1 91 ? 6.799 8.255 -22.483 1.00 97.69 91 ASP A N 1
ATOM 683 C CA . ASP A 1 91 ? 5.403 8.095 -22.080 1.00 97.69 91 ASP A CA 1
ATOM 684 C C . ASP A 1 91 ? 5.240 6.849 -21.209 1.00 97.69 91 ASP A C 1
ATOM 686 O O . ASP A 1 91 ? 4.517 6.866 -20.205 1.00 97.69 91 ASP A O 1
ATOM 690 N N . LEU A 1 92 ? 5.934 5.764 -21.563 1.00 96.69 92 LEU A N 1
ATOM 691 C CA . LEU A 1 92 ? 5.963 4.552 -20.756 1.00 96.69 92 LEU A CA 1
ATOM 692 C C . LEU A 1 92 ? 6.658 4.789 -19.408 1.00 96.69 92 LEU A C 1
ATOM 694 O O . LEU A 1 92 ? 6.120 4.385 -18.377 1.00 96.69 92 LEU A O 1
ATOM 698 N N . GLU A 1 93 ? 7.800 5.480 -19.387 1.00 97.06 93 GLU A N 1
ATOM 699 C CA . GLU A 1 93 ? 8.515 5.812 -18.143 1.00 97.06 93 GLU A CA 1
ATOM 700 C C . GLU A 1 93 ? 7.646 6.667 -17.202 1.00 97.06 93 GLU A C 1
ATOM 702 O O . GLU A 1 93 ? 7.572 6.394 -16.000 1.00 97.06 93 GLU A O 1
ATOM 707 N N . ALA A 1 94 ? 6.896 7.634 -17.744 1.00 98.06 94 ALA A N 1
ATOM 708 C CA . ALA A 1 94 ? 5.946 8.428 -16.964 1.00 98.06 94 ALA A CA 1
ATOM 709 C C . ALA A 1 94 ? 4.822 7.565 -16.353 1.00 98.06 94 ALA A C 1
ATOM 711 O O . ALA A 1 94 ? 4.479 7.723 -15.176 1.00 98.06 94 ALA A O 1
ATOM 712 N N . LYS A 1 95 ? 4.271 6.610 -17.116 1.00 98.06 95 LYS A N 1
ATOM 713 C CA . LYS A 1 95 ? 3.252 5.664 -16.619 1.00 98.06 95 LYS A CA 1
ATOM 714 C C . LYS A 1 95 ? 3.807 4.725 -15.547 1.00 98.06 95 LYS A C 1
ATOM 716 O O . LYS A 1 95 ? 3.125 4.472 -14.553 1.00 98.06 95 LYS A O 1
ATOM 721 N N . ILE A 1 96 ? 5.036 4.235 -15.716 1.00 98.00 96 ILE A N 1
ATOM 722 C CA . ILE A 1 96 ? 5.722 3.399 -14.720 1.00 98.00 96 ILE A CA 1
ATOM 723 C C . ILE A 1 96 ? 5.905 4.176 -13.412 1.00 98.00 96 ILE A C 1
ATOM 725 O O . ILE A 1 96 ? 5.651 3.632 -12.333 1.00 98.00 96 ILE A O 1
ATOM 729 N N . GLU A 1 97 ? 6.307 5.446 -13.479 1.00 98.19 97 GLU A N 1
ATOM 730 C CA . GLU A 1 97 ? 6.475 6.255 -12.271 1.00 98.19 97 GLU A CA 1
ATOM 731 C C . GLU A 1 97 ? 5.136 6.545 -11.581 1.00 98.19 97 GLU A C 1
ATOM 733 O O . GLU A 1 97 ? 5.031 6.417 -10.360 1.00 98.19 97 GLU A O 1
ATOM 738 N N . SER A 1 98 ? 4.078 6.822 -12.350 1.00 98.31 98 SER A N 1
ATOM 739 C CA . SER A 1 98 ? 2.718 6.960 -11.812 1.00 98.31 98 SER A CA 1
ATOM 740 C C . SER A 1 98 ? 2.227 5.679 -11.116 1.00 98.31 98 SER A C 1
ATOM 742 O O . SER A 1 98 ? 1.625 5.745 -10.037 1.00 98.31 98 SER A O 1
ATOM 744 N N . LEU A 1 99 ? 2.538 4.499 -11.667 1.00 98.44 99 LEU A N 1
ATOM 745 C CA . LEU A 1 99 ? 2.230 3.212 -11.036 1.00 98.44 99 LEU A CA 1
ATOM 746 C C . LEU A 1 99 ? 2.967 3.049 -9.698 1.00 98.44 99 LEU A C 1
ATOM 748 O O . LEU A 1 99 ? 2.345 2.695 -8.693 1.00 98.44 99 LEU A O 1
ATOM 752 N N . ARG A 1 100 ? 4.273 3.349 -9.656 1.00 98.25 100 ARG A N 1
ATOM 753 C CA . ARG A 1 100 ? 5.073 3.311 -8.415 1.00 98.25 100 ARG A CA 1
ATOM 754 C C . ARG A 1 100 ? 4.537 4.286 -7.374 1.00 98.25 100 ARG A C 1
ATOM 756 O O . ARG A 1 100 ? 4.476 3.961 -6.188 1.00 98.25 100 ARG A O 1
ATOM 763 N N . GLU A 1 101 ? 4.130 5.476 -7.801 1.00 98.44 101 GLU A N 1
ATOM 764 C CA . GLU A 1 101 ? 3.525 6.465 -6.918 1.00 98.44 101 GLU A CA 1
ATOM 765 C C . GLU A 1 101 ? 2.191 5.979 -6.342 1.00 98.44 101 GLU A C 1
ATOM 767 O O . GLU A 1 101 ? 1.962 6.081 -5.134 1.00 98.44 101 GLU A O 1
ATOM 772 N N . THR A 1 102 ? 1.345 5.384 -7.180 1.00 98.31 102 THR A N 1
ATOM 773 C CA . THR A 1 102 ? 0.066 4.796 -6.766 1.00 98.31 102 THR A CA 1
ATOM 774 C C . THR A 1 102 ? 0.280 3.665 -5.759 1.00 98.31 102 THR A C 1
ATOM 776 O O . THR A 1 102 ? -0.359 3.655 -4.706 1.00 98.31 102 THR A O 1
ATOM 779 N N . GLN A 1 103 ? 1.249 2.775 -6.005 1.00 98.38 103 GLN A N 1
ATOM 780 C CA . GLN A 1 103 ? 1.629 1.719 -5.060 1.00 98.38 103 GLN A CA 1
ATOM 781 C C . GLN A 1 103 ? 2.063 2.300 -3.705 1.00 98.38 103 GLN A C 1
ATOM 783 O O . GLN A 1 103 ? 1.619 1.830 -2.655 1.00 98.38 103 GLN A O 1
ATOM 788 N N . ARG A 1 104 ? 2.901 3.349 -3.707 1.00 98.50 104 ARG A N 1
ATOM 789 C CA . ARG A 1 104 ? 3.340 4.048 -2.484 1.00 98.50 104 ARG A CA 1
ATOM 790 C C . ARG A 1 104 ? 2.155 4.652 -1.723 1.00 98.50 104 ARG A C 1
ATOM 792 O O . ARG A 1 104 ? 2.061 4.471 -0.508 1.00 98.50 104 ARG A O 1
ATOM 799 N N . LYS A 1 105 ? 1.228 5.314 -2.425 1.00 98.62 105 LYS A N 1
ATOM 800 C CA . LYS A 1 105 ? 0.006 5.894 -1.837 1.00 98.62 105 LYS A CA 1
ATOM 801 C C . LYS A 1 105 ? -0.882 4.815 -1.210 1.00 98.62 105 LYS A C 1
ATOM 803 O O . LYS A 1 105 ? -1.284 4.958 -0.056 1.00 98.62 105 LYS A O 1
ATOM 808 N N . TYR A 1 106 ? -1.130 3.713 -1.914 1.00 98.69 106 TYR A N 1
ATOM 809 C CA . TYR A 1 106 ? -1.952 2.610 -1.403 1.00 98.69 106 TYR A CA 1
ATOM 810 C C . TYR A 1 106 ? -1.313 1.890 -0.215 1.00 98.69 106 TYR A C 1
ATOM 812 O O . TYR A 1 106 ? -2.013 1.584 0.746 1.00 98.69 106 TYR A O 1
ATOM 820 N N . ASN A 1 107 ? 0.009 1.701 -0.205 1.00 98.31 107 ASN A N 1
ATOM 821 C CA . ASN A 1 107 ? 0.708 1.198 0.982 1.00 98.31 107 ASN A CA 1
ATOM 822 C C . ASN A 1 107 ? 0.582 2.158 2.179 1.00 98.31 107 ASN A C 1
ATOM 824 O O . ASN A 1 107 ? 0.420 1.717 3.318 1.00 98.31 107 ASN A O 1
ATOM 828 N N . GLY A 1 108 ? 0.584 3.473 1.934 1.00 98.50 108 GLY A N 1
ATOM 829 C CA . GLY A 1 108 ? 0.276 4.478 2.953 1.00 98.50 108 GLY A CA 1
ATOM 830 C C . GLY A 1 108 ? -1.129 4.313 3.543 1.00 98.50 108 GLY A C 1
ATOM 831 O O . GLY A 1 108 ? -1.278 4.294 4.767 1.00 98.50 108 GLY A O 1
ATOM 832 N N . VAL A 1 109 ? -2.141 4.132 2.688 1.00 98.56 109 VAL A N 1
ATOM 833 C CA . VAL A 1 109 ? -3.532 3.870 3.104 1.00 98.56 109 VAL A CA 1
ATOM 834 C C . VAL A 1 109 ? -3.638 2.563 3.889 1.00 98.56 109 VAL A C 1
ATOM 836 O O . VAL A 1 109 ? -4.225 2.554 4.969 1.00 98.56 109 VAL A O 1
ATOM 839 N N . LEU A 1 110 ? -3.020 1.482 3.405 1.00 98.50 110 LEU A N 1
ATOM 840 C CA . LEU A 1 110 ? -3.006 0.179 4.075 1.00 98.50 110 LEU A CA 1
ATOM 841 C C . LEU A 1 110 ? -2.424 0.277 5.491 1.00 98.50 110 LEU A C 1
ATOM 843 O O . LEU A 1 110 ? -2.996 -0.270 6.436 1.00 98.50 110 LEU A O 1
ATOM 847 N N . ARG A 1 111 ? -1.319 1.017 5.659 1.00 98.50 111 ARG A N 1
ATOM 848 C CA . ARG A 1 111 ? -0.695 1.254 6.969 1.00 98.50 111 ARG A CA 1
ATOM 849 C C . ARG A 1 111 ? -1.637 1.991 7.922 1.00 98.50 111 ARG A C 1
ATOM 851 O O . ARG A 1 111 ? -1.792 1.570 9.065 1.00 98.50 111 ARG A O 1
ATOM 858 N N . LEU A 1 112 ? -2.255 3.080 7.465 1.00 98.69 112 LEU A N 1
ATOM 859 C CA . LEU A 1 112 ? -3.175 3.876 8.287 1.00 98.69 112 LEU A CA 1
ATOM 860 C C . LEU A 1 112 ? -4.444 3.093 8.646 1.00 98.69 112 LEU A C 1
ATOM 862 O O . LEU A 1 112 ? -4.860 3.105 9.798 1.00 98.69 112 LEU A O 1
ATOM 866 N N . SER A 1 113 ? -5.016 2.363 7.691 1.00 98.56 113 SER A N 1
ATOM 867 C CA . SER A 1 113 ? -6.197 1.524 7.906 1.00 98.56 113 SER A CA 1
ATOM 868 C C . SER A 1 113 ? -5.912 0.357 8.860 1.00 98.56 113 SER A C 1
ATOM 870 O O . SER A 1 113 ? -6.737 0.021 9.708 1.00 98.56 113 SER A O 1
ATOM 872 N N . SER A 1 114 ? -4.713 -0.228 8.798 1.00 98.31 114 SER A N 1
ATOM 873 C CA . SER A 1 114 ? -4.278 -1.250 9.764 1.00 98.31 114 SER A CA 1
ATOM 874 C C . SER A 1 114 ? -4.124 -0.675 11.175 1.00 98.31 114 SER A C 1
ATOM 876 O O . SER A 1 114 ? -4.535 -1.308 12.147 1.00 98.31 114 SER A O 1
ATOM 878 N N . ALA A 1 115 ? -3.584 0.544 11.299 1.00 98.56 115 ALA A N 1
ATOM 879 C CA . ALA A 1 115 ? -3.506 1.244 12.580 1.00 98.56 115 ALA A CA 1
ATOM 880 C C . ALA A 1 115 ? -4.903 1.567 13.138 1.00 98.56 115 ALA A C 1
ATOM 882 O O . ALA A 1 115 ? -5.149 1.352 14.324 1.00 98.56 115 ALA A O 1
ATOM 883 N N . LEU A 1 116 ? -5.832 2.003 12.281 1.00 98.31 116 LEU A N 1
ATOM 884 C CA . LEU A 1 116 ? -7.226 2.236 12.656 1.00 98.31 116 LEU A CA 1
ATOM 885 C C . LEU A 1 116 ? -7.900 0.950 13.153 1.00 98.31 116 LEU A C 1
ATOM 887 O O . LEU A 1 116 ? -8.562 0.977 14.185 1.00 98.31 116 LEU A O 1
ATOM 891 N N . ALA A 1 117 ? -7.698 -0.183 12.471 1.00 98.06 117 ALA A N 1
ATOM 892 C CA . ALA A 1 117 ? -8.229 -1.474 12.912 1.00 98.06 117 ALA A CA 1
ATOM 893 C C . ALA A 1 117 ? -7.719 -1.852 14.312 1.00 98.06 117 ALA A C 1
ATOM 895 O O . ALA A 1 117 ? -8.504 -2.263 15.165 1.00 98.06 117 ALA A O 1
ATOM 896 N N . ALA A 1 118 ? -6.425 -1.648 14.579 1.00 97.94 118 ALA A N 1
ATOM 897 C CA . ALA A 1 118 ? -5.847 -1.894 15.899 1.00 97.94 118 ALA A CA 1
ATOM 898 C C . ALA A 1 118 ? -6.447 -0.975 16.980 1.00 97.94 118 ALA A C 1
ATOM 900 O O . ALA A 1 118 ? -6.797 -1.439 18.065 1.00 97.94 118 ALA A O 1
ATOM 901 N N . GLN A 1 119 ? -6.612 0.316 16.676 1.00 97.81 119 GLN A N 1
ATOM 902 C CA . GLN A 1 119 ? -7.222 1.289 17.588 1.00 97.81 119 GLN A CA 1
ATOM 903 C C . GLN A 1 119 ? -8.695 0.972 17.872 1.00 97.81 119 GLN A C 1
ATOM 905 O O . GLN A 1 119 ? -9.116 1.034 19.026 1.00 97.81 119 GLN A O 1
ATOM 910 N N . LEU A 1 120 ? -9.466 0.584 16.852 1.00 96.94 120 LEU A N 1
ATOM 911 C CA . LEU A 1 120 ? -10.853 0.145 17.014 1.00 96.94 120 LEU A CA 1
ATOM 912 C C . LEU A 1 120 ? -10.944 -1.122 17.869 1.00 96.94 120 LEU A C 1
ATOM 914 O O . LEU A 1 120 ? -11.795 -1.192 18.751 1.00 96.94 120 LEU A O 1
ATOM 918 N N . GLY A 1 121 ? -10.036 -2.083 17.674 1.00 96.88 121 GLY A N 1
ATOM 919 C CA . GLY A 1 121 ? -9.965 -3.283 18.510 1.00 96.88 121 GLY A CA 1
ATOM 920 C C . GLY A 1 121 ? -9.686 -2.964 19.983 1.00 96.88 121 GLY A C 1
ATOM 921 O O . GLY A 1 121 ? -10.348 -3.506 20.871 1.00 96.88 121 GLY A O 1
ATOM 922 N N . ALA A 1 122 ? -8.758 -2.041 20.255 1.00 97.00 122 ALA A N 1
ATOM 923 C CA . ALA A 1 122 ? -8.475 -1.574 21.612 1.00 97.00 122 ALA A CA 1
ATOM 924 C C . ALA A 1 122 ? -9.680 -0.842 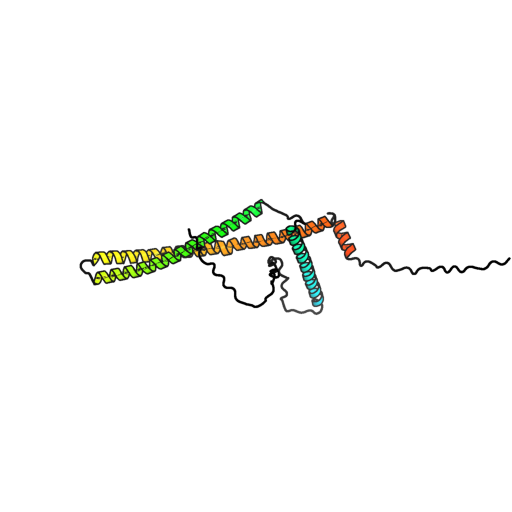22.230 1.00 97.00 122 ALA A C 1
ATOM 926 O O . ALA A 1 122 ? -10.079 -1.152 23.352 1.00 97.00 122 ALA A O 1
ATOM 927 N N . ALA A 1 123 ? -10.307 0.070 21.481 1.00 96.69 123 ALA A N 1
ATOM 928 C CA . ALA A 1 123 ? -11.502 0.784 21.925 1.00 96.69 123 ALA A CA 1
ATOM 929 C C . ALA A 1 123 ? -12.655 -0.180 22.245 1.00 96.69 123 ALA A C 1
ATOM 931 O O . ALA A 1 123 ? -13.298 -0.042 23.282 1.00 96.69 123 ALA A O 1
ATOM 932 N N . GLN A 1 124 ? -12.871 -1.199 21.410 1.00 96.38 124 GLN A N 1
ATOM 933 C CA . GLN A 1 124 ? -13.886 -2.225 21.636 1.00 96.38 124 GLN A CA 1
ATOM 934 C C . GLN A 1 124 ? -13.612 -3.032 22.917 1.00 96.38 124 GLN A C 1
ATOM 936 O O . GLN A 1 124 ? -14.540 -3.366 23.654 1.00 96.38 124 GLN A O 1
ATOM 941 N N . HIS A 1 125 ? -12.346 -3.333 23.223 1.00 96.06 125 HIS A N 1
ATOM 942 C CA . HIS A 1 125 ? -11.990 -3.973 24.491 1.00 96.06 125 HIS A CA 1
ATOM 943 C C . HIS A 1 125 ? -12.362 -3.100 25.696 1.00 96.06 125 HIS A C 1
ATOM 945 O O . HIS A 1 125 ? -12.988 -3.593 26.635 1.00 96.06 125 HIS A O 1
ATOM 951 N N . THR A 1 126 ? -12.061 -1.802 25.639 1.00 97.69 126 THR A N 1
ATOM 952 C CA . THR A 1 126 ? -12.457 -0.850 26.686 1.00 97.69 126 THR A CA 1
ATOM 953 C C . THR A 1 126 ? -13.978 -0.710 26.800 1.00 97.69 126 THR A C 1
ATOM 955 O O . THR A 1 126 ? -14.489 -0.663 27.915 1.00 97.69 126 THR A O 1
ATOM 958 N N . GLN A 1 127 ? -14.714 -0.699 25.682 1.00 97.81 127 GLN A N 1
ATOM 959 C CA . GLN A 1 127 ? -16.183 -0.653 25.683 1.00 97.81 127 GLN A CA 1
ATOM 960 C C . GLN A 1 127 ? -16.791 -1.855 26.415 1.00 97.81 127 GLN A C 1
ATOM 962 O O . GLN A 1 127 ? -17.689 -1.664 27.232 1.00 97.81 127 GLN A O 1
ATOM 967 N N . ARG A 1 128 ? -16.269 -3.075 26.203 1.00 97.69 128 ARG A N 1
ATOM 968 C CA . ARG A 1 128 ? -16.720 -4.264 26.956 1.00 97.69 128 ARG A CA 1
ATOM 969 C C . ARG A 1 128 ? -16.504 -4.100 28.455 1.00 97.69 128 ARG A C 1
ATOM 971 O O . ARG A 1 128 ? -17.456 -4.218 29.216 1.00 97.69 128 ARG A O 1
ATOM 978 N N . ALA A 1 129 ? -15.282 -3.749 28.857 1.00 98.12 129 ALA A N 1
ATOM 979 C CA . ALA A 1 129 ? -14.945 -3.562 30.267 1.00 98.12 129 ALA A CA 1
ATOM 980 C C . ALA A 1 129 ? -15.811 -2.477 30.932 1.00 98.12 129 ALA A C 1
ATOM 982 O O . ALA A 1 129 ? -16.246 -2.634 32.071 1.00 98.12 129 ALA A O 1
ATOM 983 N N . LEU A 1 130 ? -16.100 -1.390 30.211 1.00 98.38 130 LEU A N 1
ATOM 984 C CA . LEU A 1 130 ? -16.969 -0.323 30.698 1.00 98.38 130 LEU A CA 1
ATOM 985 C C . LEU A 1 130 ? -18.430 -0.784 30.825 1.00 98.38 130 LEU A C 1
ATOM 987 O O . LEU A 1 130 ? -19.100 -0.431 31.793 1.00 98.38 130 LEU A O 1
ATOM 991 N N . GLY A 1 131 ? -18.918 -1.587 29.875 1.00 98.25 131 GLY A N 1
ATOM 992 C CA . GLY A 1 131 ? -20.246 -2.194 29.942 1.00 98.25 131 GLY A CA 1
ATOM 993 C C . GLY A 1 131 ? -20.415 -3.105 31.159 1.00 98.25 131 GLY A C 1
ATOM 994 O O . GLY A 1 131 ? -21.426 -3.011 31.855 1.00 98.25 131 GLY A O 1
ATOM 995 N N . ASP A 1 132 ? -19.405 -3.923 31.457 1.00 98.25 132 ASP A N 1
ATOM 996 C CA . ASP A 1 132 ? -19.397 -4.802 32.631 1.00 98.25 132 ASP A CA 1
ATOM 997 C C . ASP A 1 132 ? -19.346 -3.992 33.935 1.00 98.25 132 ASP A C 1
ATOM 999 O O . ASP A 1 132 ? -20.140 -4.226 34.845 1.00 98.25 132 ASP A O 1
ATOM 1003 N N . ALA A 1 133 ? -18.501 -2.958 33.997 1.00 98.44 133 ALA A N 1
ATOM 1004 C CA . ALA A 1 133 ? -18.433 -2.064 35.152 1.00 98.44 133 ALA A CA 1
ATOM 1005 C C . ALA A 1 133 ? -19.769 -1.346 35.423 1.00 98.44 133 ALA A C 1
ATOM 1007 O O . ALA A 1 133 ? -20.182 -1.224 36.578 1.00 98.44 133 ALA A O 1
ATOM 1008 N N . PHE A 1 134 ? -20.473 -0.892 34.377 1.00 98.56 134 PHE A N 1
ATOM 1009 C CA . PHE A 1 134 ? -21.806 -0.306 34.530 1.00 98.56 134 PHE A CA 1
ATOM 1010 C C . PHE A 1 134 ? -22.839 -1.326 35.020 1.00 98.56 134 PHE A C 1
ATOM 1012 O O . PHE A 1 134 ? -23.649 -0.991 35.884 1.00 98.56 134 PHE A O 1
ATOM 1019 N N . ALA A 1 135 ? -22.799 -2.568 34.534 1.00 98.06 135 ALA A N 1
ATOM 1020 C CA . ALA A 1 135 ? -23.690 -3.619 35.022 1.00 98.06 135 ALA A CA 1
ATOM 1021 C C . ALA A 1 135 ? -23.454 -3.931 36.515 1.00 98.06 135 ALA A C 1
ATOM 1023 O O . ALA A 1 135 ? -24.417 -4.068 37.271 1.00 98.06 135 ALA A O 1
ATOM 1024 N N . ASP A 1 136 ? -22.196 -3.957 36.957 1.00 98.31 136 ASP A N 1
ATOM 1025 C CA . ASP A 1 136 ? -21.828 -4.136 38.367 1.00 98.31 136 ASP A CA 1
ATOM 1026 C C . ASP A 1 136 ? -22.292 -2.966 39.250 1.00 98.31 136 ASP A C 1
ATOM 1028 O O . ASP A 1 136 ? -22.796 -3.168 40.359 1.00 98.31 136 ASP A O 1
ATOM 1032 N N . LEU A 1 137 ? -22.127 -1.728 38.773 1.00 98.25 137 LEU A N 1
ATOM 1033 C CA . LEU A 1 137 ? -22.599 -0.521 39.461 1.00 98.25 137 LEU A CA 1
ATOM 1034 C C . LEU A 1 137 ? -24.121 -0.523 39.621 1.00 98.25 137 LEU A C 1
ATOM 1036 O O . LEU A 1 137 ? -24.622 -0.163 40.686 1.00 98.25 137 LEU A O 1
ATOM 1040 N N . ALA A 1 138 ? -24.852 -0.997 38.611 1.00 98.19 138 ALA A N 1
ATOM 1041 C CA . ALA A 1 138 ? -26.305 -1.108 38.674 1.00 98.19 138 ALA A CA 1
ATOM 1042 C C . ALA A 1 138 ? -26.785 -2.011 39.824 1.00 98.19 138 ALA A C 1
ATOM 1044 O O . ALA A 1 138 ? -27.809 -1.724 40.439 1.00 98.19 138 ALA A O 1
ATOM 1045 N N . GLN A 1 139 ? -26.042 -3.078 40.144 1.00 96.88 139 GLN A N 1
ATOM 1046 C CA . GLN A 1 139 ? -26.366 -3.975 41.262 1.00 96.88 139 GLN A CA 1
ATOM 1047 C C . GLN A 1 139 ? -26.051 -3.351 42.628 1.00 96.88 139 GLN A C 1
ATOM 1049 O O . GLN A 1 139 ? -26.745 -3.614 43.608 1.00 96.88 139 GLN A O 1
ATOM 1054 N N . LYS A 1 140 ? -24.998 -2.530 42.699 1.00 97.50 140 LYS A N 1
ATOM 1055 C CA . LYS A 1 140 ? -24.513 -1.909 43.943 1.00 97.50 140 LYS A CA 1
ATOM 1056 C C . LYS A 1 140 ? -25.245 -0.614 44.296 1.00 97.50 140 LYS A C 1
ATOM 1058 O O . LYS A 1 140 ? -25.203 -0.193 45.449 1.00 97.50 140 LYS A O 1
ATOM 1063 N N . SER A 1 141 ? -25.900 0.023 43.327 1.00 96.81 141 SER A N 1
ATOM 1064 C CA . SER A 1 141 ? -26.572 1.315 43.497 1.00 96.81 141 SER A CA 1
ATOM 1065 C C . SER A 1 141 ? -28.011 1.266 42.967 1.00 96.81 141 SER A C 1
ATOM 1067 O O . SER A 1 141 ? -28.270 1.768 41.871 1.00 96.81 141 SER A O 1
ATOM 1069 N N . PRO A 1 142 ? -28.965 0.702 43.741 1.00 95.25 142 PRO A N 1
ATOM 1070 C CA . PRO A 1 142 ? -30.355 0.514 43.310 1.00 95.25 142 PRO A CA 1
ATOM 1071 C C . PRO A 1 142 ? -31.046 1.813 42.874 1.00 95.25 142 PRO A C 1
ATOM 1073 O O . PRO A 1 142 ? -31.831 1.819 41.932 1.00 95.25 142 PRO A O 1
ATOM 1076 N N . GLU A 1 143 ? -30.705 2.935 43.513 1.00 97.56 143 GLU A N 1
ATOM 1077 C CA . GLU A 1 143 ? -31.256 4.262 43.205 1.00 97.56 143 GLU A CA 1
ATOM 1078 C C . GLU A 1 143 ? -30.905 4.758 41.790 1.00 97.56 143 GLU A C 1
ATOM 1080 O O . GLU A 1 143 ? -31.639 5.560 41.215 1.00 97.56 143 GLU A O 1
ATOM 1085 N N . LEU A 1 144 ? -29.801 4.264 41.216 1.00 97.62 144 LEU A N 1
ATOM 1086 C CA . LEU A 1 144 ? -29.301 4.625 39.883 1.00 97.62 144 LEU A CA 1
ATOM 1087 C C . LEU A 1 144 ? -29.289 3.436 38.908 1.00 97.62 144 LEU A C 1
ATOM 1089 O O . LEU A 1 144 ? -28.667 3.492 37.841 1.00 97.62 144 LEU A O 1
ATOM 1093 N N . GLN A 1 145 ? -29.955 2.337 39.271 1.00 97.81 145 GLN A N 1
ATOM 1094 C CA . GLN A 1 145 ? -29.874 1.070 38.549 1.00 97.81 145 GLN A CA 1
ATOM 1095 C C . GLN A 1 145 ? -30.244 1.223 37.069 1.00 97.81 145 GLN A C 1
ATOM 1097 O O . GLN A 1 145 ? -29.518 0.750 36.196 1.00 97.81 145 GLN A O 1
ATOM 1102 N N . ASN A 1 146 ? -31.343 1.920 36.774 1.00 98.06 146 ASN A N 1
ATOM 1103 C CA . ASN A 1 146 ? -31.829 2.089 35.404 1.00 98.06 146 ASN A CA 1
ATOM 1104 C C . ASN A 1 146 ? -30.834 2.859 34.524 1.00 98.06 146 ASN A C 1
ATOM 1106 O O . ASN A 1 146 ? -30.616 2.488 33.372 1.00 98.06 146 ASN A O 1
ATOM 1110 N N . GLN A 1 147 ? -30.200 3.906 35.060 1.00 98.31 147 GLN A N 1
ATOM 1111 C CA . GLN A 1 147 ? -29.224 4.715 34.328 1.00 98.31 147 GLN A CA 1
ATOM 1112 C C . GLN A 1 147 ? -27.957 3.908 34.031 1.00 98.31 147 GLN A C 1
ATOM 1114 O O . GLN A 1 147 ? -27.423 3.970 32.922 1.00 98.31 147 GLN A O 1
ATOM 1119 N N . PHE A 1 148 ? -27.489 3.120 35.002 1.00 98.62 148 PHE A N 1
ATOM 1120 C CA . PHE A 1 148 ? -26.329 2.257 34.805 1.00 98.62 148 PHE A CA 1
ATOM 1121 C C . PHE A 1 148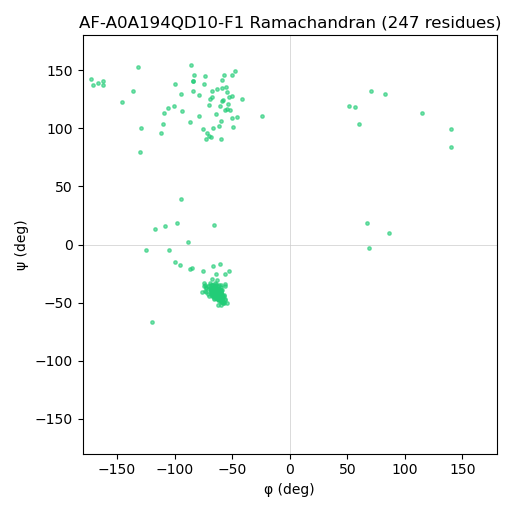 ? -26.605 1.128 33.809 1.00 98.62 148 PHE A C 1
ATOM 1123 O O . PHE A 1 148 ? -25.788 0.918 32.913 1.00 98.62 148 PHE A O 1
ATOM 1130 N N . LEU A 1 149 ? -27.760 0.459 33.885 1.00 98.50 149 LEU A N 1
ATOM 1131 C CA . LEU A 1 149 ? -28.124 -0.581 32.914 1.00 98.50 149 LEU A CA 1
ATOM 1132 C C . LEU A 1 149 ? -28.264 -0.022 31.495 1.00 98.50 149 LEU A C 1
ATOM 1134 O O . LEU A 1 149 ? -27.725 -0.608 30.560 1.00 98.50 149 LEU A O 1
ATOM 1138 N N . TYR A 1 150 ? -28.884 1.151 31.335 1.00 98.50 150 TYR A N 1
ATOM 1139 C CA . TYR A 1 150 ? -28.978 1.817 30.034 1.00 98.50 150 TYR A CA 1
ATOM 1140 C C . TYR A 1 150 ? -27.593 2.083 29.411 1.00 98.50 150 TYR A C 1
ATOM 1142 O O . TYR A 1 150 ? -27.361 1.818 28.226 1.00 98.50 150 TYR A O 1
ATOM 1150 N N . ASN A 1 151 ? -26.639 2.563 30.215 1.00 98.38 151 ASN A N 1
ATOM 1151 C CA . ASN A 1 151 ? -25.265 2.775 29.760 1.00 98.38 151 ASN A CA 1
ATOM 1152 C C . ASN A 1 151 ? -24.541 1.452 29.462 1.00 98.38 151 ASN A C 1
ATOM 1154 O O . ASN A 1 151 ? -23.829 1.368 28.460 1.00 98.38 151 ASN A O 1
ATOM 1158 N N . ALA A 1 152 ? -24.740 0.415 30.282 1.00 98.44 152 ALA A N 1
ATOM 1159 C CA . ALA A 1 152 ? -24.176 -0.915 30.050 1.00 98.44 152 ALA A CA 1
ATOM 1160 C C . ALA A 1 152 ? -24.639 -1.495 28.704 1.00 98.44 152 ALA A C 1
ATOM 1162 O O . ALA A 1 152 ? -23.820 -1.943 27.896 1.00 98.44 152 ALA A O 1
ATOM 1163 N N . ASP A 1 153 ? -25.940 -1.420 28.422 1.00 98.12 153 ASP A N 1
ATOM 1164 C CA . ASP A 1 153 ? -26.517 -1.919 27.173 1.00 98.12 153 ASP A CA 1
ATOM 1165 C C . ASP A 1 153 ? -26.061 -1.101 25.961 1.00 98.12 153 ASP A C 1
ATOM 1167 O O . ASP A 1 153 ? -25.777 -1.667 24.900 1.00 98.12 153 ASP A O 1
ATOM 1171 N N . THR A 1 154 ? -25.870 0.211 26.128 1.00 98.12 154 THR A N 1
ATOM 1172 C CA . THR A 1 154 ? -25.261 1.062 25.096 1.00 98.12 154 THR A CA 1
ATOM 1173 C C . THR A 1 154 ? -23.839 0.597 24.758 1.00 98.12 154 THR A C 1
ATOM 1175 O O . THR A 1 154 ? -23.509 0.442 23.580 1.00 98.12 154 THR A O 1
ATOM 1178 N N . GLN A 1 155 ? -23.004 0.300 25.762 1.00 98.19 155 GLN A N 1
ATOM 1179 C CA . GLN A 1 155 ? -21.637 -0.193 25.536 1.00 98.19 155 GLN A CA 1
ATOM 1180 C C . GLN A 1 155 ? -21.602 -1.581 24.877 1.00 98.19 155 GLN A C 1
ATOM 1182 O O . GLN A 1 155 ? -20.787 -1.827 23.979 1.00 98.19 155 GLN A O 1
ATOM 1187 N N . ARG A 1 156 ? -22.520 -2.481 25.253 1.00 97.00 156 ARG A N 1
ATOM 1188 C CA . ARG A 1 156 ? -22.672 -3.792 24.593 1.00 97.00 156 ARG A CA 1
ATOM 1189 C C . ARG A 1 156 ? -23.093 -3.648 23.131 1.00 97.00 156 ARG A C 1
ATOM 1191 O O . ARG A 1 156 ? -22.541 -4.329 22.267 1.00 97.00 156 ARG A O 1
ATOM 1198 N N . SER A 1 157 ? -24.026 -2.740 22.843 1.00 96.94 157 SER A N 1
ATOM 1199 C CA . SER A 1 157 ? -24.475 -2.448 21.477 1.00 96.94 157 SER A CA 1
ATOM 1200 C C . SER A 1 157 ? -23.338 -1.891 20.611 1.00 96.94 157 SER A C 1
ATOM 1202 O O . SER A 1 157 ? -23.092 -2.393 19.512 1.00 96.94 157 SER A O 1
ATOM 1204 N N . LEU A 1 158 ? -22.569 -0.927 21.135 1.00 96.75 158 LEU A N 1
ATOM 1205 C CA . LEU A 1 158 ? -21.380 -0.391 20.460 1.00 96.75 158 LEU A CA 1
ATOM 1206 C C . LEU A 1 158 ? -20.339 -1.477 20.179 1.00 96.75 158 LEU A C 1
ATOM 1208 O O . LEU A 1 158 ? -19.830 -1.550 19.062 1.00 96.75 158 LEU A O 1
ATOM 1212 N N . THR A 1 159 ? -20.085 -2.357 21.150 1.00 96.44 159 THR A N 1
ATOM 1213 C CA . THR A 1 159 ? -19.153 -3.480 20.989 1.00 96.44 159 THR A CA 1
ATOM 1214 C C . THR A 1 159 ? -19.573 -4.385 19.832 1.00 96.44 159 THR A C 1
ATOM 1216 O O . THR A 1 159 ? -18.751 -4.693 18.969 1.00 96.44 159 THR A O 1
ATOM 1219 N N . ARG A 1 160 ? -20.849 -4.791 19.787 1.00 94.19 160 ARG A N 1
ATOM 1220 C CA . ARG A 1 160 ? -21.384 -5.679 18.744 1.00 94.19 160 ARG A CA 1
ATOM 1221 C C . ARG A 1 160 ? -21.308 -5.042 17.355 1.00 94.19 160 ARG A C 1
ATOM 1223 O O . ARG A 1 160 ? -20.922 -5.700 16.393 1.00 94.19 160 ARG A O 1
ATOM 1230 N N . ASN A 1 161 ? -21.646 -3.759 17.246 1.00 93.62 161 ASN A N 1
ATOM 1231 C CA . ASN A 1 161 ? -21.545 -3.030 15.979 1.00 93.62 161 ASN A CA 1
ATOM 1232 C C . ASN A 1 161 ? -20.078 -2.847 15.548 1.00 93.62 161 ASN A C 1
ATOM 1234 O O . ASN A 1 161 ? -19.765 -2.923 14.358 1.00 93.62 161 ASN A O 1
ATOM 1238 N N . GLY A 1 162 ? -19.176 -2.661 16.516 1.00 95.88 162 GLY A N 1
ATOM 1239 C CA . GLY A 1 162 ? -17.734 -2.577 16.299 1.00 95.88 162 GLY A CA 1
ATOM 1240 C C . GLY A 1 162 ? -17.142 -3.836 15.664 1.00 95.88 162 GLY A C 1
ATOM 1241 O O . GLY A 1 162 ? -16.290 -3.714 14.788 1.00 95.88 162 GLY A O 1
ATOM 1242 N N . GLU A 1 163 ? -17.635 -5.030 16.013 1.00 94.56 163 GLU A N 1
ATOM 1243 C CA . GLU A 1 163 ? -17.163 -6.302 15.432 1.00 94.56 163 GLU A CA 1
ATOM 1244 C C . GLU A 1 163 ? -17.385 -6.366 13.921 1.00 94.56 163 GLU A C 1
ATOM 1246 O O . GLU A 1 163 ? -16.484 -6.744 13.171 1.00 94.56 163 GLU A O 1
ATOM 1251 N N . VAL A 1 164 ? -18.568 -5.946 13.466 1.00 95.69 164 VAL A N 1
ATOM 1252 C CA . VAL A 1 164 ? -18.918 -5.928 12.040 1.00 95.69 164 VAL A CA 1
ATOM 1253 C C . VAL A 1 164 ? -18.023 -4.946 11.281 1.00 95.69 164 VAL A C 1
ATOM 1255 O O . VAL A 1 164 ? -17.498 -5.279 10.216 1.00 95.69 164 VAL A O 1
ATOM 1258 N N . LEU A 1 165 ? -17.798 -3.756 11.847 1.00 96.62 165 LEU A N 1
ATOM 1259 C CA . LEU A 1 165 ? -16.915 -2.749 11.257 1.00 96.62 165 LEU A CA 1
ATOM 1260 C C . LEU A 1 165 ? -15.462 -3.238 11.183 1.00 96.62 165 LEU A C 1
ATOM 1262 O O . LEU A 1 165 ? -14.812 -3.089 10.148 1.00 96.62 165 LEU A O 1
ATOM 1266 N N . LEU A 1 166 ? -14.955 -3.837 12.261 1.00 97.25 166 LEU A N 1
ATOM 1267 C CA . LEU A 1 166 ? -13.588 -4.345 12.333 1.00 97.25 166 LEU A CA 1
ATOM 1268 C C . LEU A 1 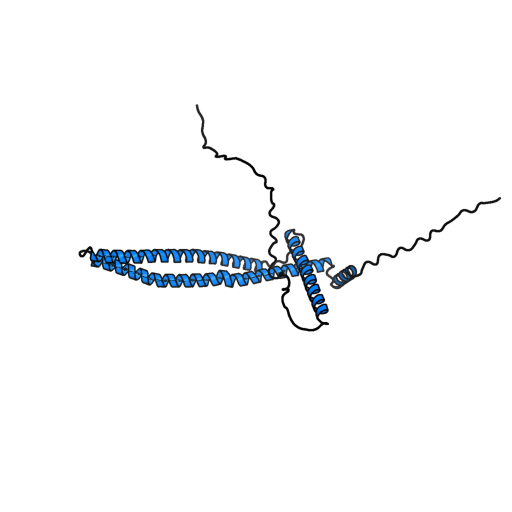166 ? -13.366 -5.472 11.314 1.00 97.25 166 LEU A C 1
ATOM 1270 O O . LEU A 1 166 ? -12.361 -5.468 10.601 1.00 97.25 166 LEU A O 1
ATOM 1274 N N . ALA A 1 167 ? -14.332 -6.383 11.171 1.00 97.12 167 ALA A N 1
ATOM 1275 C CA . ALA A 1 167 ? -14.299 -7.430 10.152 1.00 97.12 167 ALA A CA 1
ATOM 1276 C C . ALA A 1 167 ? -14.254 -6.850 8.725 1.00 97.12 167 ALA A C 1
ATOM 1278 O O . ALA A 1 167 ? -13.424 -7.271 7.913 1.00 97.12 167 ALA A O 1
ATOM 1279 N N . ALA A 1 168 ? -15.085 -5.845 8.429 1.00 97.94 168 ALA A N 1
ATOM 1280 C CA . ALA A 1 168 ? -15.073 -5.163 7.135 1.00 97.94 168 ALA A CA 1
ATOM 1281 C C . ALA A 1 168 ? -13.728 -4.466 6.860 1.00 97.94 168 ALA A C 1
ATOM 1283 O O . ALA A 1 168 ? -13.200 -4.540 5.747 1.00 97.94 168 ALA A O 1
ATOM 1284 N N . LEU A 1 169 ? -13.129 -3.843 7.879 1.00 98.00 169 LEU A N 1
ATOM 1285 C CA . LEU A 1 169 ? -11.839 -3.167 7.755 1.00 98.00 169 LEU A CA 1
ATOM 1286 C C . LEU A 1 169 ? -10.687 -4.159 7.526 1.00 98.00 169 LEU A C 1
ATOM 1288 O O . LEU A 1 169 ? -9.797 -3.901 6.714 1.00 98.00 169 LEU A O 1
ATOM 1292 N N . HIS A 1 170 ? -10.721 -5.326 8.175 1.00 98.12 170 HIS A N 1
ATOM 1293 C CA . HIS A 1 170 ? -9.776 -6.410 7.895 1.00 98.12 170 HIS A CA 1
ATOM 1294 C C . HIS A 1 170 ? -9.920 -6.948 6.468 1.00 98.12 170 HIS A C 1
ATOM 1296 O O . HIS A 1 170 ? -8.909 -7.141 5.789 1.00 98.12 170 HIS A O 1
ATOM 1302 N N . PHE A 1 171 ? -11.149 -7.140 5.982 1.00 98.50 171 PHE A N 1
ATOM 1303 C CA . PHE A 1 171 ? -11.392 -7.535 4.592 1.00 98.50 171 PHE A CA 1
ATOM 1304 C C . PHE A 1 171 ? -10.840 -6.501 3.597 1.00 98.50 171 PHE A C 1
ATOM 1306 O O . PHE A 1 171 ? -10.152 -6.868 2.637 1.00 98.50 171 PHE A O 1
ATOM 1313 N N . PHE A 1 172 ? -11.076 -5.212 3.854 1.00 98.56 172 PHE A N 1
ATOM 1314 C CA . PHE A 1 172 ? -10.505 -4.117 3.071 1.00 98.56 172 PHE A CA 1
ATOM 1315 C C . PHE A 1 172 ? -8.971 -4.170 3.060 1.00 98.56 172 PHE A C 1
ATOM 1317 O O . PHE A 1 172 ? -8.366 -4.156 1.987 1.00 98.56 172 PHE A O 1
ATOM 1324 N N . ASN A 1 173 ? -8.337 -4.306 4.229 1.00 98.50 173 ASN A N 1
ATOM 1325 C CA . ASN A 1 173 ? -6.877 -4.362 4.343 1.00 98.50 173 ASN A CA 1
ATOM 1326 C C . ASN A 1 173 ? -6.288 -5.558 3.586 1.00 98.50 173 ASN A C 1
ATOM 1328 O O . ASN A 1 173 ? -5.300 -5.404 2.872 1.00 98.50 173 ASN A O 1
ATOM 1332 N N . ASN A 1 174 ? -6.914 -6.733 3.674 1.00 98.56 174 ASN A N 1
ATOM 1333 C CA . ASN A 1 174 ? -6.471 -7.926 2.948 1.00 98.56 174 ASN A CA 1
ATOM 1334 C C . ASN A 1 174 ? -6.591 -7.762 1.426 1.00 98.56 174 ASN A C 1
ATOM 1336 O O . ASN A 1 174 ? -5.692 -8.166 0.678 1.00 98.56 174 ASN A O 1
ATOM 1340 N N . SER A 1 175 ? -7.680 -7.141 0.970 1.00 98.62 175 SER A N 1
ATOM 1341 C CA . SER A 1 175 ? -7.912 -6.854 -0.448 1.00 98.62 175 SER A CA 1
ATOM 1342 C C . SER A 1 175 ? -6.891 -5.846 -0.980 1.00 98.62 175 SER A C 1
ATOM 1344 O O . SER A 1 175 ? -6.263 -6.082 -2.013 1.00 98.62 175 SER A O 1
ATOM 1346 N N . LEU A 1 176 ? -6.650 -4.762 -0.236 1.00 98.44 176 LEU A N 1
ATOM 1347 C CA . LEU A 1 176 ? -5.683 -3.735 -0.614 1.00 98.44 176 LEU A CA 1
ATOM 1348 C C . LEU A 1 176 ? -4.245 -4.268 -0.592 1.00 98.44 176 LEU A C 1
ATOM 1350 O O . LEU A 1 176 ? -3.491 -4.001 -1.520 1.00 98.44 176 LEU A O 1
ATOM 1354 N N . ASN A 1 177 ? -3.888 -5.082 0.405 1.00 98.31 177 ASN A N 1
ATOM 1355 C CA . ASN A 1 177 ? -2.595 -5.766 0.477 1.00 98.31 177 ASN A CA 1
ATOM 1356 C C . ASN A 1 177 ? -2.360 -6.683 -0.734 1.00 98.31 177 ASN A C 1
ATOM 1358 O O . ASN A 1 177 ? -1.262 -6.731 -1.281 1.00 98.31 177 ASN A O 1
ATOM 1362 N N . THR A 1 178 ? -3.396 -7.398 -1.179 1.00 98.69 178 THR A N 1
ATOM 1363 C CA . THR A 1 178 ? -3.320 -8.229 -2.390 1.00 98.69 178 THR A CA 1
ATOM 1364 C C . THR A 1 178 ? -3.080 -7.372 -3.630 1.00 98.69 178 THR A C 1
ATOM 1366 O O . THR A 1 178 ? -2.183 -7.674 -4.415 1.00 98.69 178 THR A O 1
ATOM 1369 N N . LEU A 1 179 ? -3.817 -6.270 -3.778 1.00 98.31 179 LEU A N 1
ATOM 1370 C CA . LEU A 1 179 ? -3.624 -5.340 -4.888 1.00 98.31 179 LEU A CA 1
ATOM 1371 C C . LEU A 1 179 ? -2.198 -4.763 -4.906 1.00 98.31 179 LEU A C 1
ATOM 1373 O O . LEU A 1 179 ? -1.544 -4.777 -5.948 1.00 98.31 179 LEU A O 1
ATOM 1377 N N . THR A 1 180 ? -1.691 -4.276 -3.770 1.00 98.06 180 THR A N 1
ATOM 1378 C CA . THR A 1 180 ? -0.398 -3.574 -3.718 1.00 98.06 180 THR A CA 1
ATOM 1379 C C . THR A 1 180 ? 0.811 -4.492 -3.790 1.00 98.06 180 THR A C 1
ATOM 1381 O O . THR A 1 180 ? 1.784 -4.145 -4.462 1.00 98.06 180 THR A O 1
ATOM 1384 N N . ASN A 1 181 ? 0.758 -5.634 -3.104 1.00 96.62 181 ASN A N 1
ATOM 1385 C CA . ASN A 1 181 ? 1.916 -6.507 -2.902 1.00 96.62 181 ASN A CA 1
ATOM 1386 C C . ASN A 1 181 ? 1.888 -7.773 -3.764 1.00 96.62 181 ASN A C 1
ATOM 1388 O O . ASN A 1 181 ? 2.853 -8.532 -3.744 1.00 96.62 181 ASN A O 1
ATOM 1392 N N . LYS A 1 182 ? 0.807 -8.011 -4.518 1.00 98.00 182 LYS A N 1
ATOM 1393 C CA . LYS A 1 182 ? 0.756 -9.067 -5.539 1.00 98.00 182 LYS A CA 1
ATOM 1394 C C . LYS A 1 182 ? 0.487 -8.470 -6.913 1.00 98.00 182 LYS A C 1
ATOM 1396 O O . LYS A 1 182 ? 1.387 -8.422 -7.735 1.00 98.00 182 LYS A O 1
ATOM 1401 N N . THR A 1 183 ? -0.698 -7.903 -7.133 1.00 98.44 183 THR A N 1
ATOM 1402 C CA . THR A 1 183 ? -1.125 -7.469 -8.476 1.00 98.44 183 THR A CA 1
ATOM 1403 C C . THR A 1 183 ? -0.236 -6.373 -9.076 1.00 98.44 183 THR A C 1
ATOM 1405 O O . THR A 1 183 ? 0.182 -6.468 -10.232 1.00 98.44 183 THR A O 1
ATOM 1408 N N . ILE A 1 184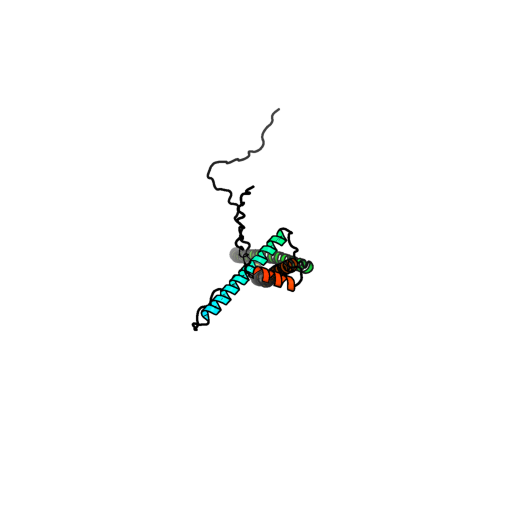 ? 0.085 -5.326 -8.307 1.00 98.25 184 ILE A N 1
ATOM 1409 C CA . ILE A 1 184 ? 1.006 -4.280 -8.778 1.00 98.25 184 ILE A CA 1
ATOM 1410 C C . ILE A 1 184 ? 2.432 -4.832 -8.911 1.00 98.25 184 ILE A C 1
ATOM 1412 O O . ILE A 1 184 ? 3.126 -4.492 -9.868 1.00 98.25 184 ILE A O 1
ATOM 1416 N N . GLU A 1 185 ? 2.865 -5.709 -8.002 1.00 96.81 185 GLU A N 1
ATOM 1417 C CA . GLU A 1 185 ? 4.208 -6.298 -8.052 1.00 96.81 185 GLU A CA 1
ATOM 1418 C C . GLU A 1 185 ? 4.405 -7.187 -9.293 1.00 96.81 185 GLU A C 1
ATOM 1420 O O . GLU A 1 185 ? 5.456 -7.106 -9.925 1.00 96.81 185 GLU A O 1
ATOM 1425 N N . ASP A 1 186 ? 3.384 -7.936 -9.722 1.00 97.94 186 ASP A N 1
ATOM 1426 C CA . ASP A 1 186 ? 3.404 -8.717 -10.971 1.00 97.94 186 ASP A CA 1
ATOM 1427 C C . ASP A 1 186 ? 3.624 -7.812 -12.198 1.00 97.94 186 ASP A C 1
ATOM 1429 O O . ASP A 1 186 ? 4.410 -8.112 -13.107 1.00 97.94 186 ASP A O 1
ATOM 1433 N N . THR A 1 187 ? 2.984 -6.640 -12.198 1.00 98.25 187 THR A N 1
ATOM 1434 C CA . THR A 1 187 ? 3.186 -5.628 -13.246 1.00 98.25 187 THR A CA 1
ATOM 1435 C C . THR A 1 187 ? 4.609 -5.061 -13.190 1.00 98.25 187 THR A C 1
ATOM 1437 O O . THR A 1 187 ? 5.275 -4.940 -14.220 1.00 98.25 187 THR A O 1
ATOM 1440 N N . LEU A 1 188 ? 5.124 -4.758 -11.993 1.00 97.06 188 LEU A N 1
ATOM 1441 C CA . LEU A 1 188 ? 6.496 -4.272 -11.807 1.00 97.06 188 LEU A CA 1
ATOM 1442 C C . LEU A 1 188 ? 7.548 -5.313 -12.211 1.00 97.06 188 LEU A C 1
ATOM 1444 O O . LEU A 1 188 ? 8.598 -4.943 -12.739 1.00 97.06 188 LEU A O 1
ATOM 1448 N N . LEU A 1 189 ? 7.276 -6.602 -12.014 1.00 96.56 189 LEU A N 1
ATOM 1449 C CA . LEU A 1 189 ? 8.130 -7.688 -12.486 1.00 96.56 189 LEU A CA 1
ATOM 1450 C C . LEU A 1 189 ? 8.194 -7.715 -14.018 1.00 96.56 189 LEU A C 1
ATOM 1452 O O . LEU A 1 189 ? 9.287 -7.810 -14.578 1.00 96.56 189 LEU A O 1
ATOM 1456 N N . THR A 1 190 ? 7.057 -7.530 -14.687 1.00 97.56 190 THR A N 1
ATOM 1457 C CA . THR A 1 190 ? 6.999 -7.401 -16.153 1.00 97.56 190 THR A CA 1
ATOM 1458 C C . THR A 1 190 ? 7.781 -6.174 -16.637 1.00 97.56 190 THR A C 1
ATOM 1460 O O . THR A 1 190 ? 8.549 -6.260 -17.592 1.00 97.56 190 THR A O 1
ATOM 1463 N N . ILE A 1 191 ? 7.689 -5.042 -15.930 1.00 97.50 191 ILE A N 1
ATOM 1464 C CA . ILE A 1 191 ? 8.486 -3.838 -16.230 1.00 97.50 191 ILE A CA 1
ATOM 1465 C C . ILE A 1 191 ? 9.996 -4.109 -16.095 1.00 97.50 191 ILE A C 1
ATOM 1467 O O . ILE A 1 191 ? 10.786 -3.635 -16.912 1.00 97.50 191 ILE A O 1
ATOM 1471 N N . ARG A 1 192 ? 10.429 -4.905 -15.105 1.00 95.94 192 ARG A N 1
ATOM 1472 C CA . ARG A 1 192 ? 11.845 -5.314 -14.980 1.00 95.94 192 ARG A CA 1
ATOM 1473 C C . ARG A 1 192 ? 12.294 -6.192 -16.153 1.00 95.94 192 ARG A C 1
ATOM 1475 O O . ARG A 1 192 ? 13.439 -6.072 -16.583 1.00 95.94 192 ARG A O 1
ATOM 1482 N N . GLN A 1 193 ? 11.420 -7.061 -16.663 1.00 95.00 193 GLN A N 1
ATOM 1483 C CA . GLN A 1 193 ? 11.698 -7.875 -17.853 1.00 95.00 193 GLN A CA 1
ATOM 1484 C C . GLN A 1 193 ? 11.784 -7.013 -19.117 1.00 95.00 193 GLN A C 1
ATOM 1486 O O . GLN A 1 193 ? 12.698 -7.201 -19.915 1.00 95.00 193 GLN A O 1
ATOM 1491 N N . TYR A 1 194 ? 10.892 -6.030 -19.264 1.00 96.38 194 TYR A N 1
ATOM 1492 C CA . TYR A 1 194 ? 10.965 -5.036 -20.335 1.00 96.38 194 TYR A CA 1
ATOM 1493 C C . TYR A 1 194 ? 12.313 -4.298 -20.331 1.00 96.38 194 TYR A C 1
ATOM 1495 O O . TYR A 1 194 ? 12.980 -4.231 -21.361 1.00 96.38 194 TYR A O 1
ATOM 1503 N N . GLU A 1 195 ? 12.769 -3.820 -19.169 1.00 95.50 195 GLU A N 1
ATOM 1504 C CA . GLU A 1 195 ? 14.066 -3.137 -19.060 1.00 95.50 195 GLU A CA 1
ATOM 1505 C C . GLU A 1 195 ? 15.242 -4.072 -19.399 1.00 95.50 195 GLU A C 1
ATOM 1507 O O . GLU A 1 195 ? 16.206 -3.646 -20.033 1.00 95.50 195 GLU A O 1
ATOM 1512 N N . ALA A 1 196 ? 15.161 -5.359 -19.042 1.00 92.12 196 ALA A N 1
ATOM 1513 C CA . ALA A 1 196 ? 16.166 -6.348 -19.435 1.00 92.12 196 ALA A CA 1
ATOM 1514 C C . ALA A 1 196 ? 16.226 -6.538 -20.961 1.00 92.12 196 ALA A C 1
ATOM 1516 O O . ALA A 1 196 ? 17.316 -6.501 -21.533 1.00 92.12 196 ALA A O 1
ATOM 1517 N N . ALA A 1 197 ? 15.068 -6.675 -21.612 1.00 94.31 197 ALA A N 1
ATOM 1518 C CA . ALA A 1 197 ? 14.970 -6.805 -23.064 1.00 94.31 197 ALA A CA 1
ATOM 1519 C C . ALA A 1 197 ? 15.446 -5.536 -23.795 1.00 94.31 197 ALA A C 1
ATOM 1521 O O . ALA A 1 197 ? 16.094 -5.625 -24.838 1.00 94.31 197 ALA A O 1
ATOM 1522 N N . ARG A 1 198 ? 15.191 -4.349 -23.230 1.00 96.12 198 ARG A N 1
ATOM 1523 C CA . ARG A 1 198 ? 15.710 -3.077 -23.752 1.00 96.12 198 ARG A CA 1
ATOM 1524 C C . ARG A 1 198 ? 17.239 -3.049 -23.755 1.00 96.12 198 ARG A C 1
ATOM 1526 O O . ARG A 1 198 ? 17.840 -2.663 -24.755 1.00 96.12 198 ARG A O 1
ATOM 1533 N N . VAL A 1 199 ? 17.873 -3.468 -22.657 1.00 95.44 199 VAL A N 1
ATOM 1534 C CA . VAL A 1 199 ? 19.342 -3.526 -22.567 1.00 95.44 199 VAL A CA 1
ATOM 1535 C C . VAL A 1 199 ? 19.916 -4.509 -23.591 1.00 95.44 199 VAL A C 1
ATOM 1537 O O . VAL A 1 199 ? 20.926 -4.202 -24.222 1.00 95.44 199 VAL A O 1
ATOM 1540 N N . GLU A 1 200 ? 19.273 -5.662 -23.796 1.00 92.81 200 GLU A N 1
ATOM 1541 C CA . GLU A 1 200 ? 19.659 -6.610 -24.851 1.00 92.81 200 GLU A CA 1
ATOM 1542 C C . GLU A 1 200 ? 19.569 -5.974 -26.238 1.00 92.81 200 GLU A C 1
ATOM 1544 O O . GLU A 1 200 ? 20.535 -6.022 -27.004 1.00 92.81 200 GLU A O 1
ATOM 1549 N N . TYR A 1 201 ? 18.440 -5.334 -26.542 1.00 94.31 201 TYR A N 1
ATOM 1550 C CA . TYR A 1 201 ? 18.235 -4.621 -27.798 1.00 94.31 201 TYR A CA 1
ATOM 1551 C C . TYR A 1 201 ? 19.339 -3.586 -28.047 1.00 94.31 201 TYR A C 1
ATOM 1553 O O . TYR A 1 201 ? 19.981 -3.612 -29.099 1.00 94.31 201 TYR A O 1
ATOM 1561 N N . ASP A 1 202 ? 19.624 -2.728 -27.065 1.00 95.31 202 ASP A N 1
ATOM 1562 C CA . ASP A 1 202 ? 20.658 -1.700 -27.190 1.00 95.31 202 ASP A CA 1
ATOM 1563 C C . ASP A 1 202 ? 22.069 -2.297 -27.327 1.00 95.31 202 ASP A C 1
ATOM 1565 O O . ASP A 1 202 ? 22.899 -1.756 -28.065 1.00 95.31 202 ASP A O 1
ATOM 1569 N N . ALA A 1 203 ? 22.341 -3.437 -26.683 1.00 92.62 203 ALA A N 1
ATOM 1570 C CA . ALA A 1 203 ? 23.614 -4.141 -26.813 1.00 92.62 203 ALA A CA 1
ATOM 1571 C C . ALA A 1 203 ? 23.829 -4.693 -28.234 1.00 92.62 203 ALA A C 1
ATOM 1573 O O . ALA A 1 203 ? 24.932 -4.568 -28.778 1.00 92.62 203 ALA A O 1
ATOM 1574 N N . TYR A 1 204 ? 22.794 -5.282 -28.845 1.00 91.00 204 TYR A N 1
ATOM 1575 C CA . TYR A 1 204 ? 22.856 -5.785 -30.223 1.00 91.00 204 TYR A CA 1
ATOM 1576 C C . TYR A 1 204 ? 22.872 -4.655 -31.254 1.00 91.00 204 TYR A C 1
ATOM 1578 O O . TYR A 1 204 ? 23.656 -4.716 -32.203 1.00 91.00 204 TYR A O 1
ATOM 1586 N N . ARG A 1 205 ? 22.070 -3.602 -31.052 1.00 92.25 205 ARG A N 1
ATOM 1587 C CA . ARG A 1 205 ? 22.067 -2.408 -31.909 1.00 92.25 205 ARG A CA 1
ATOM 1588 C C . ARG A 1 205 ? 23.452 -1.764 -31.954 1.00 92.25 205 ARG A C 1
ATOM 1590 O O . ARG A 1 205 ? 23.990 -1.560 -33.038 1.00 92.25 205 ARG A O 1
ATOM 1597 N N . SER A 1 206 ? 24.065 -1.538 -30.791 1.00 88.94 206 SER A N 1
ATOM 1598 C CA . SER A 1 206 ? 25.408 -0.948 -30.698 1.00 88.94 206 SER A CA 1
ATOM 1599 C C . SER A 1 206 ? 26.479 -1.815 -31.377 1.00 88.94 206 SER A C 1
ATOM 1601 O O . SER A 1 206 ? 27.432 -1.297 -31.953 1.00 88.94 206 SER A O 1
ATOM 1603 N N . GLU A 1 207 ? 26.349 -3.146 -31.329 1.00 86.00 207 GLU A N 1
ATOM 1604 C CA . GLU A 1 207 ? 27.266 -4.067 -32.018 1.00 86.00 207 GLU A CA 1
ATOM 1605 C C . GLU A 1 207 ? 27.106 -4.015 -33.543 1.00 86.00 207 GLU A C 1
ATOM 1607 O O . GLU A 1 207 ? 28.108 -4.072 -34.261 1.00 86.00 207 GLU A O 1
ATOM 1612 N N . LEU A 1 208 ? 25.870 -3.885 -34.033 1.00 85.38 208 LEU A N 1
ATOM 1613 C CA . LEU A 1 208 ? 25.578 -3.747 -35.459 1.00 85.38 208 LEU A CA 1
ATOM 1614 C C . LEU A 1 208 ? 26.100 -2.413 -36.008 1.00 85.38 208 LEU A C 1
ATOM 1616 O O . LEU A 1 208 ? 26.750 -2.389 -37.053 1.00 85.38 208 LEU A O 1
ATOM 1620 N N . GLU A 1 209 ? 25.878 -1.323 -35.273 1.00 86.00 209 GLU A N 1
ATOM 1621 C CA . GLU A 1 209 ? 26.416 0.005 -35.590 1.00 86.00 209 GLU A CA 1
ATOM 1622 C C . GLU A 1 209 ? 27.954 -0.010 -35.611 1.00 86.00 209 GLU A C 1
ATOM 1624 O O . GLU A 1 209 ? 28.568 0.513 -36.539 1.00 86.00 209 GLU A O 1
ATOM 1629 N N . ALA A 1 210 ? 28.593 -0.700 -34.657 1.00 80.56 210 ALA A N 1
ATOM 1630 C CA . ALA A 1 210 ? 30.049 -0.862 -34.623 1.00 80.56 210 ALA A CA 1
ATOM 1631 C C . ALA A 1 210 ? 30.618 -1.708 -35.782 1.00 80.56 210 ALA A C 1
ATOM 1633 O O . ALA A 1 210 ? 31.816 -1.633 -36.051 1.00 80.56 210 ALA A O 1
ATOM 1634 N N . CYS A 1 211 ? 29.791 -2.511 -36.460 1.00 75.56 211 CYS A N 1
ATOM 1635 C CA . CYS A 1 211 ? 30.177 -3.302 -37.634 1.00 75.56 211 CYS A CA 1
ATOM 1636 C C . CYS A 1 211 ? 29.796 -2.634 -38.968 1.00 75.56 211 CYS A C 1
ATOM 1638 O O . CYS A 1 211 ? 29.713 -3.326 -39.977 1.00 75.56 211 CYS A O 1
ATOM 1640 N N . GLY A 1 212 ? 29.538 -1.321 -38.977 1.00 68.56 212 GLY A N 1
ATOM 1641 C CA . GLY A 1 212 ? 29.260 -0.563 -40.204 1.00 68.56 212 GLY A CA 1
ATOM 1642 C C . GLY A 1 212 ? 27.794 -0.570 -40.648 1.00 68.56 212 GLY A C 1
ATOM 1643 O O . GLY A 1 212 ? 27.491 -0.133 -41.754 1.00 68.56 212 GLY A O 1
ATOM 1644 N N . GLY A 1 213 ? 26.860 -1.068 -39.825 1.00 59.28 213 GLY A N 1
ATOM 1645 C CA . GLY A 1 213 ? 25.421 -1.074 -40.139 1.00 59.28 213 GLY A CA 1
ATOM 1646 C C . GLY A 1 213 ? 25.010 -2.011 -41.285 1.00 59.28 213 GLY A C 1
ATOM 1647 O O . GLY A 1 213 ? 23.820 -2.162 -41.557 1.00 59.28 213 GLY A O 1
ATOM 1648 N N . ASN A 1 214 ? 25.969 -2.679 -41.932 1.00 56.78 214 ASN A N 1
ATOM 1649 C CA . ASN A 1 214 ? 25.736 -3.637 -42.999 1.00 56.78 214 ASN A CA 1
ATOM 1650 C C . ASN A 1 214 ? 25.831 -5.072 -42.441 1.00 56.78 214 ASN A C 1
ATOM 1652 O O . ASN A 1 214 ? 26.898 -5.469 -41.960 1.00 56.78 214 ASN A O 1
ATOM 1656 N N . PRO A 1 215 ? 24.769 -5.900 -42.516 1.00 56.19 215 PRO A N 1
ATOM 1657 C CA . PRO A 1 215 ? 24.822 -7.282 -42.035 1.00 56.19 215 PRO A CA 1
ATOM 1658 C C . PRO A 1 215 ? 25.945 -8.106 -42.695 1.00 56.19 215 PRO A C 1
ATOM 1660 O O . PRO A 1 215 ? 26.469 -9.027 -42.069 1.00 56.19 215 PRO A O 1
ATOM 1663 N N . GLY A 1 216 ? 26.377 -7.744 -43.911 1.00 58.09 216 GLY A N 1
ATOM 1664 C CA . GLY A 1 216 ? 27.520 -8.364 -44.592 1.00 58.09 216 GLY A CA 1
ATOM 1665 C C . GLY A 1 216 ? 28.880 -8.100 -43.928 1.00 58.09 216 GLY A C 1
ATOM 1666 O O . GLY A 1 216 ? 29.673 -9.031 -43.785 1.00 58.09 216 GLY A O 1
ATOM 1667 N N . GLU A 1 217 ? 29.145 -6.877 -43.458 1.00 53.22 217 GLU A N 1
ATOM 1668 C CA . GLU A 1 217 ? 30.399 -6.534 -42.761 1.00 53.22 217 GLU A CA 1
ATOM 1669 C C . GLU A 1 217 ? 30.451 -7.116 -41.346 1.00 53.22 217 GLU A C 1
ATOM 1671 O O . GLU A 1 217 ? 31.500 -7.586 -40.910 1.00 53.22 217 GLU A O 1
ATOM 1676 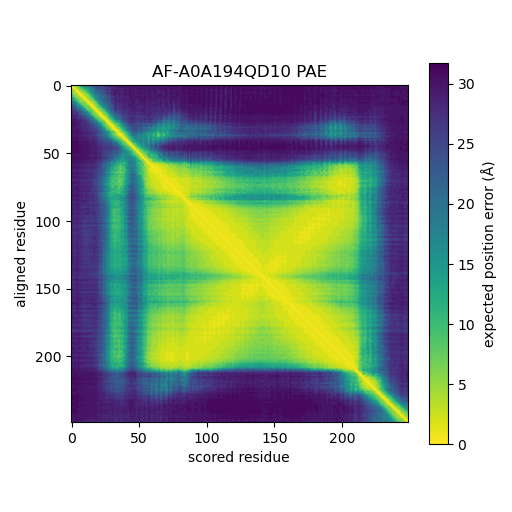N N . ALA A 1 218 ? 29.313 -7.198 -40.651 1.00 53.66 218 ALA A N 1
ATOM 1677 C CA . ALA A 1 218 ? 29.223 -7.874 -39.355 1.00 53.66 218 ALA A CA 1
ATOM 1678 C C . ALA A 1 218 ? 29.538 -9.380 -39.455 1.00 53.66 218 ALA A C 1
ATOM 1680 O O . ALA A 1 218 ? 30.201 -9.949 -38.579 1.00 53.66 218 ALA A O 1
ATOM 1681 N N . VAL A 1 219 ? 29.094 -10.029 -40.538 1.00 56.97 219 VAL A N 1
ATOM 1682 C CA . VAL A 1 219 ? 29.422 -11.429 -40.842 1.00 56.97 219 VAL A CA 1
ATOM 1683 C C . VAL A 1 219 ? 30.896 -11.569 -41.230 1.00 56.97 219 VAL A C 1
ATOM 1685 O O . VAL A 1 219 ? 31.566 -12.447 -40.687 1.00 56.97 219 VAL A O 1
ATOM 1688 N N . LEU A 1 220 ? 31.438 -10.684 -42.074 1.00 54.81 220 LEU A N 1
ATOM 1689 C CA . LEU A 1 220 ? 32.861 -10.681 -42.444 1.00 54.81 220 LEU A CA 1
ATOM 1690 C C . LEU A 1 220 ? 33.783 -10.446 -41.238 1.00 54.81 220 LEU A C 1
ATOM 1692 O O . LEU A 1 220 ? 34.750 -11.182 -41.073 1.00 54.81 220 LEU A O 1
ATOM 1696 N N . ALA A 1 221 ? 33.445 -9.527 -40.334 1.00 57.09 221 ALA A N 1
ATOM 1697 C CA . ALA A 1 221 ? 34.198 -9.277 -39.104 1.00 57.09 221 ALA A CA 1
ATOM 1698 C C . ALA A 1 221 ? 34.126 -10.454 -38.110 1.00 57.09 221 ALA A C 1
ATOM 1700 O O . ALA A 1 221 ? 35.061 -10.683 -37.334 1.00 57.09 221 ALA A O 1
ATOM 1701 N N . ARG A 1 222 ? 33.024 -11.221 -38.112 1.00 59.22 222 ARG A N 1
ATOM 1702 C CA . ARG A 1 222 ? 32.921 -12.497 -37.379 1.00 59.22 222 ARG A CA 1
ATOM 1703 C C . ARG A 1 222 ? 33.777 -13.583 -38.020 1.00 59.22 222 ARG A C 1
ATOM 1705 O O . ARG A 1 222 ? 34.444 -14.309 -37.282 1.00 59.22 222 ARG A O 1
ATOM 1712 N N . ILE A 1 223 ? 33.771 -13.681 -39.351 1.00 57.34 223 ILE A N 1
ATOM 1713 C CA . ILE A 1 223 ? 34.600 -14.622 -40.113 1.00 57.34 223 ILE A CA 1
ATOM 1714 C C . ILE A 1 223 ? 36.078 -14.305 -39.866 1.00 57.34 223 ILE A C 1
ATOM 1716 O O . ILE A 1 223 ? 36.776 -15.177 -39.373 1.00 57.34 223 ILE A O 1
ATOM 1720 N N . GLU A 1 224 ? 36.536 -13.061 -40.033 1.00 50.78 224 GLU A N 1
ATOM 1721 C CA . GLU A 1 224 ? 37.924 -12.640 -39.764 1.00 50.78 224 GLU A CA 1
ATOM 1722 C C . GLU A 1 224 ? 38.404 -12.933 -38.337 1.00 50.78 224 GLU A C 1
ATOM 1724 O O . GLU A 1 224 ? 39.567 -13.283 -38.137 1.00 50.78 224 GLU A O 1
ATOM 1729 N N . ARG A 1 225 ? 37.527 -12.816 -37.331 1.00 54.44 225 ARG A N 1
ATOM 1730 C CA . ARG A 1 225 ? 37.861 -13.171 -35.939 1.00 54.44 225 ARG A CA 1
ATOM 1731 C C . ARG A 1 225 ? 37.911 -14.677 -35.687 1.00 54.44 225 ARG A C 1
ATOM 1733 O O . ARG A 1 225 ? 38.520 -15.094 -34.704 1.00 54.44 225 ARG A O 1
ATOM 1740 N N . SER A 1 226 ? 37.244 -15.477 -36.516 1.00 46.03 226 SER A N 1
ATOM 1741 C CA . SER A 1 226 ? 37.210 -16.940 -36.402 1.00 46.03 226 SER A CA 1
ATOM 1742 C C . SER A 1 226 ? 38.180 -17.644 -37.354 1.00 46.03 226 SER A C 1
ATOM 1744 O O . SER A 1 226 ? 38.528 -18.799 -37.106 1.00 46.03 226 SER A O 1
ATOM 1746 N N . THR A 1 227 ? 38.715 -16.955 -38.365 1.00 44.34 227 THR A N 1
ATOM 1747 C CA . THR A 1 227 ? 39.891 -17.416 -39.103 1.00 44.34 227 THR A CA 1
ATOM 1748 C C . THR A 1 227 ? 41.115 -17.307 -38.190 1.00 44.34 227 THR A C 1
ATOM 1750 O O . THR A 1 227 ? 41.466 -16.208 -37.754 1.00 44.34 227 THR A O 1
ATOM 1753 N N . PRO A 1 228 ? 41.826 -18.409 -37.891 1.00 43.81 228 PRO A N 1
ATOM 1754 C CA . PRO A 1 228 ? 43.101 -18.312 -37.201 1.00 43.81 228 PRO A CA 1
ATOM 1755 C C . PRO A 1 228 ? 44.010 -17.455 -38.075 1.00 43.81 228 PRO A C 1
ATOM 1757 O O . PRO A 1 228 ? 44.213 -17.793 -39.244 1.00 43.81 228 PRO A O 1
ATOM 1760 N N . ARG A 1 229 ? 44.555 -16.356 -37.534 1.00 49.38 229 ARG A N 1
ATOM 1761 C CA . ARG A 1 229 ? 45.655 -15.624 -38.174 1.00 49.38 229 ARG A CA 1
ATOM 1762 C C . ARG A 1 229 ? 46.719 -16.656 -38.545 1.00 49.38 229 ARG A C 1
ATOM 1764 O O . ARG A 1 229 ? 47.463 -17.113 -37.674 1.00 49.38 229 ARG A O 1
ATOM 1771 N N . ARG A 1 230 ? 46.781 -17.058 -39.820 1.00 46.78 230 ARG A N 1
ATOM 1772 C CA . ARG A 1 230 ? 47.913 -17.819 -40.341 1.00 46.78 230 ARG A CA 1
ATOM 1773 C C . ARG A 1 230 ? 49.109 -16.911 -40.121 1.00 46.78 230 ARG A C 1
ATOM 1775 O O . ARG A 1 230 ? 49.233 -15.881 -40.777 1.00 46.78 230 ARG A O 1
ATOM 1782 N N . ARG A 1 231 ? 49.939 -17.254 -39.133 1.00 44.12 231 ARG A N 1
ATOM 1783 C CA . ARG A 1 231 ? 51.241 -16.615 -38.951 1.00 44.12 231 ARG A CA 1
ATOM 1784 C C . ARG A 1 231 ? 51.934 -16.669 -40.316 1.00 44.12 231 ARG A C 1
ATOM 1786 O O . ARG A 1 231 ? 51.955 -17.758 -40.901 1.00 44.12 231 ARG A O 1
ATOM 1793 N N . PRO A 1 232 ? 52.435 -15.547 -40.857 1.00 42.56 232 PRO A N 1
ATOM 1794 C CA . PRO A 1 232 ? 53.177 -15.600 -42.102 1.00 42.56 232 PRO A CA 1
ATOM 1795 C C . PRO A 1 232 ? 54.352 -16.553 -41.886 1.00 42.56 232 PRO A C 1
ATOM 1797 O O . PRO A 1 232 ? 55.101 -16.438 -40.914 1.00 42.56 232 PRO A O 1
ATOM 1800 N N . ARG A 1 233 ? 54.435 -17.572 -42.743 1.00 44.06 233 ARG A N 1
ATOM 1801 C CA . ARG A 1 233 ? 55.546 -18.517 -42.761 1.00 44.06 233 ARG A CA 1
ATOM 1802 C C . ARG A 1 233 ? 56.775 -17.693 -43.129 1.00 44.06 233 ARG A C 1
ATOM 1804 O O . ARG A 1 233 ? 56.820 -17.161 -44.232 1.00 44.06 233 ARG A O 1
ATOM 1811 N N . ALA A 1 234 ? 57.706 -17.537 -42.191 1.00 41.00 234 ALA A N 1
ATOM 1812 C CA . ALA A 1 234 ? 58.982 -16.894 -42.461 1.00 41.00 234 ALA A CA 1
ATOM 1813 C C . ALA A 1 234 ? 59.636 -17.608 -43.652 1.00 41.00 234 ALA A C 1
ATOM 1815 O O . ALA A 1 234 ? 59.887 -18.814 -43.603 1.00 41.00 234 ALA A O 1
ATOM 1816 N N . THR A 1 235 ? 59.827 -16.881 -44.748 1.00 47.94 235 THR A N 1
ATOM 1817 C CA . THR A 1 235 ? 60.711 -17.285 -45.838 1.00 47.94 235 THR A CA 1
ATOM 1818 C C . THR A 1 235 ? 62.139 -17.247 -45.297 1.00 47.94 235 THR A C 1
ATOM 1820 O O . THR A 1 235 ? 62.509 -16.222 -44.724 1.00 47.94 235 THR A O 1
ATOM 1823 N N . PRO A 1 236 ? 62.941 -18.319 -45.408 1.00 42.75 236 PRO A N 1
ATOM 1824 C CA . PRO A 1 236 ? 64.343 -18.230 -45.039 1.00 42.75 236 PRO A CA 1
ATOM 1825 C C . PRO A 1 236 ? 65.056 -17.349 -46.069 1.00 42.75 236 PRO A C 1
ATOM 1827 O O . PRO A 1 236 ? 64.962 -17.594 -47.272 1.00 42.75 236 PRO A O 1
ATOM 1830 N N . ASP A 1 237 ? 65.721 -16.309 -45.572 1.00 37.34 237 ASP A N 1
ATOM 1831 C CA . ASP A 1 237 ? 66.553 -15.393 -46.342 1.00 37.34 237 ASP A CA 1
ATOM 1832 C C . ASP A 1 237 ? 67.594 -16.154 -47.172 1.00 37.34 237 ASP A C 1
ATOM 1834 O O . ASP A 1 237 ? 68.387 -16.946 -46.656 1.00 37.34 237 ASP A O 1
ATOM 1838 N N . ALA A 1 238 ? 67.619 -15.865 -48.472 1.00 38.50 238 ALA A N 1
ATOM 1839 C CA . ALA A 1 238 ? 68.747 -16.166 -49.335 1.00 38.50 238 ALA A CA 1
ATOM 1840 C C . ALA A 1 238 ? 69.886 -15.196 -48.988 1.00 38.50 238 ALA A C 1
ATOM 1842 O O . ALA A 1 238 ? 69.975 -14.091 -49.522 1.00 38.50 238 ALA A O 1
ATOM 1843 N N . ALA A 1 239 ? 70.752 -15.605 -48.062 1.00 40.09 239 ALA A N 1
ATOM 1844 C CA . ALA A 1 239 ? 72.025 -14.944 -47.817 1.00 40.09 239 ALA A CA 1
ATOM 1845 C C . ALA A 1 239 ? 72.965 -15.204 -49.006 1.00 40.09 239 ALA A C 1
ATOM 1847 O O . ALA A 1 239 ? 73.658 -16.220 -49.077 1.00 40.09 239 ALA A O 1
ATOM 1848 N N . THR A 1 240 ? 72.970 -14.280 -49.964 1.00 39.66 240 THR A N 1
ATOM 1849 C CA . THR A 1 240 ? 73.964 -14.208 -51.036 1.00 39.66 240 THR A CA 1
ATOM 1850 C C . THR A 1 240 ? 75.325 -13.855 -50.426 1.00 39.66 240 THR A C 1
ATOM 1852 O O . THR A 1 240 ? 75.602 -12.703 -50.106 1.00 39.66 240 THR A O 1
ATOM 1855 N N . LEU A 1 241 ? 76.179 -14.864 -50.249 1.00 36.41 241 LEU A N 1
ATOM 1856 C CA . LEU A 1 241 ? 77.607 -14.714 -49.965 1.00 36.41 241 LEU A CA 1
ATOM 1857 C C . LEU A 1 241 ? 78.325 -14.229 -51.234 1.00 36.41 241 LEU A C 1
ATOM 1859 O O . LEU A 1 241 ? 78.690 -15.026 -52.095 1.00 36.41 241 LEU A O 1
ATOM 1863 N N . THR A 1 242 ? 78.545 -12.922 -51.361 1.00 38.78 242 THR A N 1
ATOM 1864 C CA . THR A 1 242 ? 79.527 -12.364 -52.303 1.00 38.78 242 THR A CA 1
ATOM 1865 C C . THR A 1 242 ? 80.903 -12.311 -51.636 1.00 38.78 242 THR A C 1
ATOM 1867 O O . THR A 1 242 ? 81.151 -11.462 -50.782 1.00 38.78 242 THR A O 1
ATOM 1870 N N . LEU A 1 243 ? 81.792 -13.225 -52.033 1.00 38.72 243 LEU A N 1
ATOM 1871 C CA . LEU A 1 243 ? 83.240 -13.161 -51.796 1.00 38.72 243 LEU A CA 1
ATOM 1872 C C . LEU A 1 243 ? 83.908 -12.301 -52.891 1.00 38.72 243 LEU A C 1
ATOM 1874 O O . LEU A 1 243 ? 83.534 -12.435 -54.058 1.00 38.72 243 LEU A O 1
ATOM 1878 N N . PRO A 1 244 ? 84.904 -11.455 -52.570 1.00 41.84 244 PRO A N 1
ATOM 1879 C CA . PRO A 1 244 ? 85.662 -10.713 -53.573 1.00 41.84 244 PRO A CA 1
ATOM 1880 C C . PRO A 1 244 ? 86.810 -11.565 -54.146 1.00 41.84 244 PRO A C 1
ATOM 1882 O O . PRO A 1 244 ? 87.587 -12.163 -53.403 1.00 41.84 244 PRO A O 1
ATOM 1885 N N . HIS A 1 245 ? 86.935 -11.595 -55.475 1.00 39.28 245 HIS A N 1
ATOM 1886 C CA . HIS A 1 245 ? 88.101 -12.135 -56.186 1.00 39.28 245 HIS A CA 1
ATOM 1887 C C . HIS A 1 245 ? 89.230 -11.082 -56.271 1.00 39.28 245 HIS A C 1
ATOM 1889 O O . HIS A 1 245 ? 88.930 -9.896 -56.428 1.00 39.28 245 HIS A O 1
ATOM 1895 N N . PRO A 1 246 ? 90.516 -11.484 -56.219 1.00 47.09 246 PRO A N 1
ATOM 1896 C CA . PRO A 1 246 ? 91.653 -10.577 -56.356 1.00 47.09 246 PRO A CA 1
ATOM 1897 C C . PRO A 1 246 ? 92.004 -10.314 -57.831 1.00 47.09 246 PRO A C 1
ATOM 1899 O O . PRO A 1 246 ? 92.000 -11.227 -58.657 1.00 47.09 246 PRO A O 1
ATOM 1902 N N . CYS A 1 247 ? 92.352 -9.065 -58.149 1.00 38.34 247 CYS A N 1
ATOM 1903 C CA . CYS A 1 247 ? 92.947 -8.673 -59.428 1.00 38.34 247 CYS A CA 1
ATOM 1904 C C . CYS A 1 247 ? 94.444 -9.021 -59.468 1.00 38.34 247 CYS A C 1
ATOM 1906 O O . CYS A 1 247 ? 95.206 -8.586 -58.607 1.00 38.34 247 CYS A O 1
ATOM 1908 N N . CYS A 1 248 ? 94.866 -9.721 -60.523 1.00 37.09 248 CYS A N 1
ATOM 1909 C CA . CYS A 1 248 ? 96.239 -9.726 -61.025 1.00 37.09 248 CYS A CA 1
ATOM 1910 C C . CYS A 1 248 ? 96.288 -8.973 -62.362 1.00 37.09 248 CYS A C 1
ATOM 1912 O O . CYS A 1 248 ? 95.754 -9.473 -63.354 1.00 37.09 248 CYS A O 1
ATOM 1914 N N . ARG A 1 249 ? 96.961 -7.821 -62.395 1.00 37.53 249 ARG A N 1
ATOM 1915 C CA . ARG A 1 249 ? 98.000 -7.463 -63.375 1.00 37.53 249 ARG A CA 1
ATOM 1916 C C . ARG A 1 249 ? 98.679 -6.164 -62.972 1.00 37.53 249 ARG A C 1
ATOM 1918 O O . ARG A 1 249 ? 97.952 -5.253 -62.525 1.00 37.53 249 ARG A O 1
#

pLDDT: mean 75.81, std 25.33, range [28.52, 98.69]

Radius of gyration: 39.56 Å; Cα contacts (8 Å, |Δi|>4): 106; chains: 1; bounding box: 130×87×107 Å

Secondary structure (DSSP, 8-state):
-----PPP------------------------GGGPPPP--------TTTHHHHHHHHHHHHHHHHHHHHHHHHHHHHHHTTSSPPP--HHHHHHHHHHHHHHHHHHHHHHHHHHHHHHHHHHHHHHHHHHHHHHHHHHH-GGGHHHHHHHHHHHHHHHHHHHHHHHHHHHHHHHHHHIIIIIHHHHHHHHHHHHHHHHHHHHHHHHHHHTTS-HHHHHHHHHHHHS------PPPP-----PPPPP--

Solvent-accessible surface area (backbone atoms only — not comparable to full-atom values): 15000 Å² total; per-residue (Å²): 132,85,85,89,83,82,87,84,83,88,79,87,87,86,80,90,80,93,74,77,88,73,69,78,73,72,76,73,72,79,71,58,79,92,66,59,76,80,84,92,78,88,86,89,84,88,60,100,77,52,58,67,57,53,49,50,54,50,50,48,48,52,50,52,49,53,52,51,51,51,43,30,54,51,36,56,53,28,40,76,70,70,73,43,83,74,90,79,59,69,69,58,52,52,51,52,50,52,50,54,50,49,43,53,51,51,51,52,50,46,53,52,53,52,51,48,47,53,51,51,53,53,51,39,53,51,30,46,55,50,16,53,52,24,45,54,46,20,74,75,34,71,95,48,21,69,63,26,41,54,52,14,52,48,24,49,51,52,35,59,56,46,50,58,52,46,53,52,51,52,53,50,44,54,52,50,49,44,46,50,71,44,59,48,43,56,52,51,52,51,51,51,51,49,53,52,52,49,39,46,49,46,31,53,52,53,51,42,55,73,33,72,68,39,75,66,46,42,51,48,56,51,48,61,71,67,47,75,80,75,71,80,76,81,74,81,79,84,80,80,83,82,78,88,82,85,88,86,132

Organism: Papilio xuthus (NCBI:txid66420)

InterPro domains:
  IPR010504 Arfaptin homology (AH) domain [PF06456] (68-211)
  IPR010504 Arfaptin homology (AH) domain [PS50870] (87-215)
  IPR010504 Arfaptin homology (AH) domain [SM01015] (55-241)
  IPR027267 AH/BAR domain superfamily [G3DSA:1.20.1270.60] (84-235)
  IPR027267 AH/BAR domain superfamily [SSF103657] (86-215)
  IPR030798 Arfaptin family [PTHR12141] (52-212)

Nearest PDB structures (foldseek):
  1i49-assembly1_B  TM=8.520E-01  e=1.105E-08  Homo sapiens
  1i4t-assembly2_A-2  TM=8.152E-01  e=6.476E-09  Homo sapiens
  1i4l-assembly2_A-2  TM=8.137E-01  e=6.831E-09  Homo sapiens
  1i4d-assembly1_A  TM=8.440E-01  e=3.214E-08  Homo sapiens
  5nnv-assembly1_A  TM=4.885E-01  e=7.217E-01  Bacillus subtilis subsp. subtilis str. 168

Mean predicted aligned error: 16.67 Å

Sequence (249 aa):
MLKDTPPLRESSDSITSGTEAKFPTSRSMPFPPAYAPPDVSQNGGAGNSTLLRAGSTKLESLKNWGVSTYKCTRQLLYEKLGKTSRTVDTDLEAKIESLRETQRKYNGVLRLSSALAAQLGAAQHTQRALGDAFADLAQKSPELQNQFLYNADTQRSLTRNGEVLLAALHFFNNSLNTLTNKTIEDTLLTIRQYEAARVEYDAYRSELEACGGNPGEAVLARIERSTPRRRPRATPDAATLTLPHPCCR

Foldseek 3Di:
DDDDDDDDDDDDDDDDDDDDPPPPPDPPPPDQPVLDQPDPDDDDDDDPPCVVVVVVVSVVSNVVSVVLVVLLVVLVVCVVVVNFDADDDPVVVVVLVVLVVVLVVLVVVLVVLVVVLVVLVVVLVVLQVQLVVLCVVLVVCVVCNVVSNVSSVVSVVSSVVSVVVSVVSVVVSVVSCCCNVPVSVVVVSVVSVVVSVSSSVRSVVVLCVVQVVDPVSSVVVVVVVVPPPPDPDDDPDPPPDDDDDDDDD